Protein AF-A0A1W2BAU0-F1 (afdb_monomer_lite)

Sequence (208 aa):
MPTENRSNDADGWIACDDGLHLIQMDKNLSHYGWVFRKITGGLPYSVREATSHEMAHAQARQHLRIGVAQIAGQAQAPQPHPEPLAWMVGTAIWWTKEEAERDAAETGLPIVPVGPLVSIPDGYCLMPKRLTAENGAKALLRGEFKLEVTQECPECRELDEPVEGCEICDGEGEYGQRHIIPWDKIKYIYSEAVRGLAIQPNTIQEPA

Structure (mmCIF, N/CA/C/O backbone):
data_AF-A0A1W2BAU0-F1
#
_entry.id   AF-A0A1W2BAU0-F1
#
loop_
_atom_site.group_PDB
_atom_site.id
_atom_site.type_symbol
_atom_site.label_atom_id
_atom_site.label_alt_id
_atom_site.label_comp_id
_atom_site.label_asym_id
_atom_site.label_entity_id
_atom_site.label_seq_id
_atom_site.pdbx_PDB_ins_code
_atom_site.Cartn_x
_atom_site.Cartn_y
_atom_site.Cartn_z
_atom_site.occupancy
_atom_site.B_iso_or_equiv
_atom_site.auth_seq_id
_atom_site.auth_comp_id
_atom_site.auth_asym_id
_atom_site.auth_atom_id
_atom_site.pdbx_PDB_model_num
ATOM 1 N N . MET A 1 1 ? 35.012 21.991 -16.922 1.00 25.28 1 MET A N 1
ATOM 2 C CA . MET A 1 1 ? 35.384 21.042 -15.852 1.00 25.28 1 MET A CA 1
ATOM 3 C C . MET A 1 1 ? 34.169 20.923 -14.947 1.00 25.28 1 MET A C 1
ATOM 5 O O . MET A 1 1 ? 33.824 21.941 -14.357 1.00 25.28 1 MET A O 1
ATOM 9 N N . PRO A 1 2 ? 33.435 19.799 -14.913 1.00 36.50 2 PRO A N 1
ATOM 10 C CA . PRO A 1 2 ? 32.294 19.672 -14.017 1.00 36.50 2 PRO A CA 1
ATOM 11 C C . PRO A 1 2 ? 32.832 19.513 -12.596 1.00 36.50 2 PRO A C 1
ATOM 13 O O . PRO A 1 2 ? 33.540 18.558 -12.295 1.00 36.50 2 PRO A O 1
ATOM 16 N N . THR A 1 3 ? 32.561 20.493 -11.746 1.00 39.38 3 THR A N 1
ATOM 17 C CA . THR A 1 3 ? 32.828 20.422 -10.311 1.00 39.38 3 THR A CA 1
ATOM 18 C C . THR A 1 3 ? 31.944 19.339 -9.702 1.00 39.38 3 THR A C 1
ATOM 20 O O . THR A 1 3 ? 30.720 19.476 -9.689 1.00 39.38 3 THR A O 1
ATOM 23 N N . GLU A 1 4 ? 32.562 18.262 -9.222 1.00 40.06 4 GLU A N 1
ATOM 24 C CA . GLU A 1 4 ? 31.909 17.194 -8.466 1.00 40.06 4 GLU A CA 1
ATOM 25 C C . GLU A 1 4 ? 31.346 17.762 -7.156 1.00 40.06 4 GLU A C 1
ATOM 27 O O . GLU A 1 4 ? 32.038 17.864 -6.142 1.00 40.06 4 GLU A O 1
ATOM 32 N N . ASN A 1 5 ? 30.075 18.166 -7.170 1.00 44.62 5 ASN A N 1
ATOM 33 C CA . ASN A 1 5 ? 29.363 18.548 -5.958 1.00 44.62 5 ASN A CA 1
ATOM 34 C C . ASN A 1 5 ? 28.995 17.268 -5.196 1.00 44.62 5 ASN A C 1
ATOM 36 O O . ASN A 1 5 ? 27.996 16.605 -5.471 1.00 44.62 5 ASN A O 1
ATOM 40 N N . ARG A 1 6 ? 29.876 16.883 -4.274 1.00 46.16 6 ARG A N 1
ATOM 41 C CA . ARG A 1 6 ? 29.816 15.635 -3.513 1.00 46.16 6 ARG A CA 1
ATOM 42 C C . ARG A 1 6 ? 29.022 15.856 -2.221 1.00 46.16 6 ARG A C 1
ATOM 44 O O . ARG A 1 6 ? 29.595 16.178 -1.185 1.00 46.16 6 ARG A O 1
ATOM 51 N N . SER A 1 7 ? 27.699 15.712 -2.284 1.00 47.66 7 SER A N 1
ATOM 52 C CA . SER A 1 7 ? 26.829 15.752 -1.100 1.00 47.66 7 SER A CA 1
ATOM 53 C C . SER A 1 7 ? 26.415 14.335 -0.696 1.00 47.66 7 SER A C 1
ATOM 55 O O . SER A 1 7 ? 25.827 13.604 -1.489 1.00 47.66 7 SER A O 1
ATOM 57 N N . ASN A 1 8 ? 26.747 13.945 0.536 1.00 46.22 8 ASN A N 1
ATOM 58 C CA . ASN A 1 8 ? 26.592 12.587 1.076 1.00 46.22 8 ASN A CA 1
ATOM 59 C C . ASN A 1 8 ? 25.257 12.376 1.827 1.00 46.22 8 ASN A C 1
ATOM 61 O O . ASN A 1 8 ? 25.095 11.382 2.530 1.00 46.22 8 ASN A O 1
ATOM 65 N N . ASP A 1 9 ? 24.326 13.332 1.740 1.00 50.84 9 ASP A N 1
ATOM 66 C CA . ASP A 1 9 ? 23.108 13.366 2.560 1.00 50.84 9 ASP A CA 1
ATOM 67 C C . ASP A 1 9 ? 21.948 12.688 1.805 1.00 50.84 9 ASP A C 1
ATOM 69 O O . ASP A 1 9 ? 21.373 13.276 0.889 1.00 50.84 9 ASP A O 1
ATOM 73 N N . ALA A 1 10 ? 21.647 11.423 2.128 1.00 50.94 10 ALA A N 1
ATOM 74 C CA . ALA A 1 10 ? 20.663 10.579 1.429 1.00 50.94 10 ALA A CA 1
ATOM 75 C C . ALA A 1 10 ? 19.192 11.026 1.616 1.00 50.94 10 ALA A C 1
ATOM 77 O O . ALA A 1 10 ? 18.321 10.635 0.837 1.00 50.94 10 ALA A O 1
ATOM 78 N N . ASP A 1 11 ? 18.919 11.893 2.592 1.00 54.53 11 ASP A N 1
ATOM 79 C CA . ASP A 1 11 ? 17.563 12.358 2.918 1.00 54.53 11 ASP A CA 1
ATOM 80 C C . ASP A 1 11 ? 17.032 13.457 1.977 1.00 54.53 11 ASP A C 1
ATOM 82 O O . ASP A 1 11 ? 15.829 13.720 1.950 1.00 54.53 11 ASP A O 1
ATOM 86 N N . GLY A 1 12 ? 17.903 14.078 1.172 1.00 61.12 12 GLY A N 1
ATOM 87 C CA . GLY A 1 12 ? 17.546 15.167 0.250 1.00 61.12 12 GLY A CA 1
ATOM 88 C C . GLY A 1 12 ? 17.234 14.740 -1.188 1.00 61.12 12 GLY A C 1
ATOM 89 O O . GLY A 1 12 ? 17.034 15.605 -2.037 1.00 61.12 12 GLY A O 1
ATOM 90 N N . TRP A 1 13 ? 17.231 13.439 -1.498 1.00 71.88 13 TRP A N 1
ATOM 91 C CA . TRP A 1 13 ? 17.095 12.944 -2.874 1.00 71.88 13 TRP A CA 1
ATOM 92 C C . TRP A 1 13 ? 15.660 12.534 -3.194 1.00 71.88 13 TRP A C 1
ATOM 94 O O . TRP A 1 13 ? 15.075 11.679 -2.528 1.00 71.88 13 TRP A O 1
ATOM 104 N N . ILE A 1 14 ? 15.107 13.108 -4.259 1.00 72.00 14 ILE A N 1
ATOM 105 C CA . ILE A 1 14 ? 13.745 12.840 -4.723 1.00 72.00 14 ILE A CA 1
ATOM 106 C C . ILE A 1 14 ? 13.812 12.218 -6.111 1.00 72.00 14 ILE A C 1
ATOM 108 O O . ILE A 1 14 ? 14.436 12.764 -7.017 1.00 72.00 14 ILE A O 1
ATOM 112 N N . ALA A 1 15 ? 13.162 11.070 -6.289 1.00 72.62 15 ALA A N 1
ATOM 113 C CA . ALA A 1 15 ? 13.128 10.394 -7.578 1.00 72.62 15 ALA A CA 1
ATOM 114 C C . ALA A 1 15 ? 12.266 11.154 -8.600 1.00 72.62 15 ALA A C 1
ATOM 116 O O . ALA A 1 15 ? 11.121 11.532 -8.320 1.00 72.62 15 ALA A O 1
ATOM 117 N N . CYS A 1 16 ? 12.807 11.321 -9.805 1.00 68.81 16 CYS A N 1
ATOM 118 C CA . CYS A 1 16 ? 12.064 11.791 -10.966 1.00 68.81 16 CYS A CA 1
ATOM 119 C C . CYS A 1 16 ? 11.073 10.728 -11.460 1.00 68.81 16 CYS A C 1
ATOM 121 O O . CYS A 1 16 ? 11.193 9.530 -11.184 1.00 68.81 16 CYS A O 1
ATOM 123 N N . ASP A 1 17 ? 10.096 11.166 -12.257 1.00 65.88 17 ASP A N 1
ATOM 124 C CA . ASP A 1 17 ? 9.088 10.282 -12.854 1.00 65.88 17 ASP A CA 1
ATOM 125 C C . ASP A 1 17 ? 9.675 9.268 -13.843 1.00 65.88 17 ASP A C 1
ATOM 127 O O . ASP A 1 17 ? 9.053 8.237 -14.093 1.00 65.88 17 ASP A O 1
ATOM 131 N N . ASP A 1 18 ? 10.899 9.477 -14.323 1.00 63.62 18 ASP A N 1
ATOM 132 C CA . ASP A 1 18 ? 11.625 8.514 -15.152 1.00 63.62 18 ASP A CA 1
ATOM 133 C C . ASP A 1 18 ? 12.232 7.344 -14.350 1.00 63.62 18 ASP A C 1
ATOM 135 O O . ASP A 1 18 ? 12.479 6.281 -14.913 1.00 63.62 18 ASP A O 1
ATOM 139 N N . GLY A 1 19 ? 12.416 7.480 -13.030 1.00 65.25 19 GLY A N 1
ATOM 140 C CA . GLY A 1 19 ? 13.072 6.486 -12.168 1.00 65.25 19 GLY A CA 1
ATOM 141 C C . GLY A 1 19 ? 14.568 6.268 -12.439 1.00 65.25 19 GLY A C 1
ATOM 142 O O . GLY A 1 19 ? 15.169 5.389 -11.825 1.00 65.25 19 GLY A O 1
ATOM 143 N N . LEU A 1 20 ? 15.165 7.024 -13.361 1.00 64.62 20 LEU A N 1
ATOM 144 C CA . LEU A 1 20 ? 16.607 7.029 -13.633 1.00 64.62 20 LEU A CA 1
ATOM 145 C C . LEU A 1 20 ? 17.289 8.196 -12.942 1.00 64.62 20 LEU A C 1
ATOM 147 O O . LEU A 1 20 ? 18.467 8.095 -12.604 1.00 64.62 20 LEU A O 1
ATOM 151 N N . HIS A 1 21 ? 16.552 9.281 -12.736 1.00 69.31 21 HIS A N 1
ATOM 152 C CA . HIS A 1 21 ? 17.108 10.500 -12.212 1.00 69.31 21 HIS A CA 1
ATOM 153 C C . HIS A 1 21 ? 16.629 10.810 -10.798 1.00 69.31 21 HIS A C 1
ATOM 155 O O . HIS A 1 21 ? 15.516 10.472 -10.386 1.00 69.31 21 HIS A O 1
ATOM 161 N N . LEU A 1 22 ? 17.512 11.460 -10.052 1.00 73.69 22 LEU A N 1
ATOM 162 C CA . LEU A 1 22 ? 17.279 11.964 -8.713 1.00 73.69 22 LEU A CA 1
ATOM 163 C C . LEU A 1 22 ? 17.488 13.473 -8.728 1.00 73.69 22 LEU A C 1
ATOM 165 O O . LEU A 1 22 ? 18.442 13.957 -9.332 1.00 73.69 22 LEU A O 1
ATOM 169 N N . ILE A 1 23 ? 16.624 14.205 -8.041 1.00 74.69 23 ILE A N 1
ATOM 170 C CA . ILE A 1 23 ? 16.817 15.624 -7.771 1.00 74.69 23 ILE A CA 1
ATOM 171 C C . ILE A 1 23 ? 17.219 15.752 -6.317 1.00 74.69 23 ILE A C 1
ATOM 173 O O . ILE A 1 23 ? 16.481 15.331 -5.425 1.00 74.69 23 ILE A O 1
ATOM 177 N N . GLN A 1 24 ? 18.397 16.321 -6.087 1.00 72.81 24 GLN A N 1
ATOM 178 C CA . GLN A 1 24 ? 18.787 16.725 -4.748 1.00 72.81 24 GLN A CA 1
ATOM 179 C C . GLN A 1 24 ? 18.145 18.073 -4.438 1.00 72.81 24 GLN A C 1
ATOM 181 O O . GLN A 1 24 ? 18.355 19.034 -5.173 1.00 72.81 24 GLN A O 1
ATOM 186 N N . MET A 1 25 ? 17.368 18.129 -3.362 1.00 65.19 25 MET A N 1
ATOM 187 C CA . MET A 1 25 ? 16.867 19.368 -2.780 1.00 65.19 25 MET A CA 1
ATOM 188 C C . MET A 1 25 ? 17.652 19.687 -1.507 1.00 65.19 25 MET A C 1
ATOM 190 O O . MET A 1 25 ? 18.092 18.784 -0.791 1.00 65.19 25 MET A O 1
ATOM 194 N N . ASP A 1 26 ? 17.836 20.973 -1.213 1.00 63.28 26 ASP A N 1
ATOM 195 C CA . ASP A 1 26 ? 18.382 21.388 0.076 1.00 63.28 26 ASP A CA 1
ATOM 196 C C . ASP A 1 26 ? 17.345 21.194 1.205 1.00 63.28 26 ASP A C 1
ATOM 198 O O . ASP A 1 26 ? 16.157 20.942 0.976 1.00 63.28 26 ASP A O 1
ATOM 202 N N . LYS A 1 27 ? 17.792 21.338 2.457 1.00 56.09 27 LYS A N 1
ATOM 203 C CA . LYS A 1 27 ? 16.928 21.198 3.645 1.00 56.09 27 LYS A CA 1
ATOM 204 C C . LYS A 1 27 ? 15.848 22.286 3.742 1.00 56.09 27 LYS A C 1
ATOM 206 O O . LYS A 1 27 ? 14.896 22.119 4.496 1.00 56.09 27 LYS A O 1
ATOM 211 N N . ASN A 1 28 ? 15.980 23.368 2.976 1.00 60.16 28 ASN A N 1
ATOM 212 C CA . ASN A 1 28 ? 15.090 24.526 3.000 1.00 60.16 28 ASN A CA 1
ATOM 213 C C . ASN A 1 28 ? 14.119 24.556 1.807 1.00 60.16 28 ASN A C 1
ATOM 215 O O . ASN A 1 28 ? 13.373 25.523 1.659 1.00 60.16 28 ASN A O 1
ATOM 219 N N . LEU A 1 29 ? 14.122 23.519 0.957 1.00 57.31 29 LEU A N 1
ATOM 220 C CA . LEU A 1 29 ? 13.386 23.456 -0.312 1.00 57.31 29 LEU A CA 1
ATOM 221 C C . LEU A 1 29 ? 13.728 24.609 -1.280 1.00 57.31 29 LEU A C 1
ATOM 223 O O . LEU A 1 29 ? 12.975 24.884 -2.219 1.00 57.31 29 LEU A O 1
ATOM 227 N N . SER A 1 30 ? 14.865 25.275 -1.067 1.00 51.72 30 SER A N 1
ATOM 228 C CA . SER A 1 30 ? 15.283 26.480 -1.759 1.00 51.72 30 SER A CA 1
ATOM 229 C C . SER A 1 30 ? 16.385 26.206 -2.788 1.00 51.72 30 SER A C 1
ATOM 231 O O . SER A 1 30 ? 17.557 26.016 -2.495 1.00 51.72 30 SER A O 1
ATOM 233 N N . HIS A 1 31 ? 15.989 26.321 -4.052 1.00 44.16 31 HIS A N 1
ATOM 234 C CA . HIS A 1 31 ? 16.790 26.960 -5.100 1.00 44.16 31 HIS A CA 1
ATOM 235 C C . HIS A 1 31 ? 17.928 26.214 -5.820 1.00 44.16 31 HIS A C 1
ATOM 237 O O . HIS A 1 31 ? 18.433 26.778 -6.784 1.00 44.16 31 HIS A O 1
ATOM 243 N N . TYR A 1 32 ? 18.290 24.970 -5.491 1.00 54.75 32 TYR A N 1
ATOM 244 C CA . TYR A 1 32 ? 19.262 24.223 -6.313 1.00 54.75 32 TYR A CA 1
ATOM 245 C C . TYR A 1 32 ? 18.797 22.790 -6.561 1.00 54.75 32 TYR A C 1
ATOM 247 O O . TYR A 1 32 ? 18.903 21.945 -5.681 1.00 54.75 32 TYR A O 1
ATOM 255 N N . GLY A 1 33 ? 18.262 22.527 -7.757 1.00 61.06 33 GLY A N 1
ATOM 256 C CA . GLY A 1 33 ? 17.898 21.187 -8.209 1.00 61.06 33 GLY A CA 1
ATOM 257 C C . GLY A 1 33 ? 18.843 20.743 -9.315 1.00 61.06 33 GLY A C 1
ATOM 258 O O . GLY A 1 33 ? 18.709 21.181 -10.452 1.00 61.06 33 GLY A O 1
ATOM 259 N N . TRP A 1 34 ? 19.803 19.881 -9.002 1.00 67.12 34 TRP A N 1
ATOM 260 C CA . TRP A 1 34 ? 20.555 19.165 -10.033 1.00 67.12 34 TRP A CA 1
ATOM 261 C C . TRP A 1 34 ? 19.879 17.826 -10.286 1.00 67.12 34 TRP A C 1
ATOM 263 O O . TRP A 1 34 ? 19.452 17.158 -9.347 1.00 67.12 34 TRP A O 1
ATOM 273 N N . VAL A 1 35 ? 19.778 17.451 -11.557 1.00 68.81 35 VAL A N 1
ATOM 274 C CA . VAL A 1 35 ? 19.330 16.129 -11.985 1.00 68.81 35 VAL A CA 1
ATOM 275 C C . VAL A 1 35 ? 20.548 15.222 -11.990 1.00 68.81 35 VAL A C 1
ATOM 277 O O . VAL A 1 35 ? 21.518 15.479 -12.705 1.00 68.81 35 VAL A O 1
ATOM 280 N N . PHE A 1 36 ? 20.501 14.159 -11.202 1.00 74.50 36 PHE A N 1
ATOM 281 C CA . PHE A 1 36 ? 21.567 13.175 -11.100 1.00 74.50 36 PHE A CA 1
ATOM 282 C C . PHE A 1 36 ? 21.112 11.842 -11.662 1.00 74.50 36 PHE A C 1
ATOM 284 O O . PHE A 1 36 ? 19.989 11.427 -11.397 1.00 74.50 36 PHE A O 1
ATOM 291 N N . ARG A 1 37 ? 21.973 11.140 -12.400 1.00 71.62 37 ARG A N 1
ATOM 292 C CA . ARG A 1 37 ? 21.663 9.799 -12.911 1.00 71.62 37 ARG A CA 1
ATOM 293 C C . ARG A 1 37 ? 22.008 8.749 -11.860 1.00 71.62 37 ARG A C 1
ATOM 295 O O . ARG A 1 37 ? 23.126 8.720 -11.350 1.00 71.62 37 ARG A O 1
ATOM 302 N N . LYS A 1 38 ? 21.052 7.877 -11.550 1.00 70.94 38 LYS A N 1
ATOM 303 C CA . LYS A 1 38 ? 21.217 6.745 -10.636 1.00 70.94 38 LYS A CA 1
ATOM 304 C C . LYS A 1 38 ? 22.097 5.673 -11.286 1.00 70.94 38 LYS A C 1
ATOM 306 O O . LYS A 1 38 ? 21.824 5.259 -12.410 1.00 70.94 38 LYS A O 1
ATOM 311 N N . ILE A 1 39 ? 23.116 5.206 -10.564 1.00 70.44 39 ILE A N 1
ATOM 312 C CA . ILE A 1 39 ? 23.953 4.062 -10.948 1.00 70.44 39 ILE A CA 1
ATOM 313 C C . ILE A 1 39 ? 23.703 2.930 -9.949 1.00 70.44 39 ILE A C 1
ATOM 315 O O . ILE A 1 39 ? 23.705 3.149 -8.736 1.00 70.44 39 ILE A O 1
ATOM 319 N N . THR A 1 40 ? 23.485 1.712 -10.440 1.00 61.53 40 THR A N 1
ATOM 320 C CA . THR A 1 40 ? 23.343 0.520 -9.593 1.00 61.53 40 THR A CA 1
ATOM 321 C C . THR A 1 40 ? 24.679 0.213 -8.909 1.00 61.53 40 THR A C 1
ATOM 323 O O . THR A 1 40 ? 25.668 -0.056 -9.579 1.00 61.53 40 THR A O 1
ATOM 326 N N . GLY A 1 41 ? 24.722 0.283 -7.574 1.00 62.50 41 GLY A N 1
ATOM 327 C CA . GLY A 1 41 ? 25.934 0.009 -6.787 1.00 62.50 41 GLY A CA 1
ATOM 328 C C . GLY A 1 41 ? 26.959 1.152 -6.722 1.00 62.50 41 GLY A C 1
ATOM 329 O O . GLY A 1 41 ? 28.034 0.955 -6.162 1.00 62.50 41 GLY A O 1
ATOM 330 N N . GLY A 1 42 ? 26.638 2.339 -7.253 1.00 68.81 42 GLY A N 1
ATOM 331 C CA . GLY A 1 42 ? 27.522 3.512 -7.263 1.00 68.81 42 GLY A CA 1
ATOM 332 C C . GLY A 1 42 ? 26.837 4.799 -6.794 1.00 68.81 42 GLY A C 1
ATOM 333 O O . GLY A 1 42 ? 25.617 4.852 -6.628 1.00 68.81 42 GLY A O 1
ATOM 334 N N . LEU A 1 43 ? 27.630 5.855 -6.582 1.00 57.91 43 LEU A N 1
ATOM 335 C CA . LEU A 1 43 ? 27.104 7.189 -6.285 1.00 57.91 43 LEU A CA 1
ATOM 336 C C . LEU A 1 43 ? 26.590 7.855 -7.574 1.00 57.91 43 LEU A C 1
ATOM 338 O O . LEU A 1 43 ? 27.253 7.765 -8.609 1.00 57.91 43 LEU A O 1
ATOM 342 N N . PRO A 1 44 ? 25.425 8.520 -7.532 1.00 66.19 44 PRO A N 1
ATOM 343 C CA . PRO A 1 44 ? 24.861 9.179 -8.701 1.00 66.19 44 PRO A CA 1
ATOM 344 C C . PRO A 1 44 ? 25.693 10.415 -9.095 1.00 66.19 44 PRO A C 1
ATOM 346 O O . PRO A 1 44 ? 26.230 11.107 -8.231 1.00 66.19 44 PRO A O 1
ATOM 349 N N . TYR A 1 45 ? 25.792 10.710 -10.396 1.00 65.94 45 TYR A N 1
ATOM 350 C CA . TYR A 1 45 ? 26.540 11.865 -10.924 1.00 65.94 45 TYR A CA 1
ATOM 351 C C . TYR A 1 45 ? 25.601 12.915 -11.525 1.00 65.94 45 TYR A C 1
ATOM 353 O O . TYR A 1 45 ? 24.535 12.571 -12.043 1.00 65.94 45 TYR A O 1
ATOM 361 N N . SER A 1 46 ? 25.977 14.196 -11.439 1.00 66.62 46 SER A N 1
ATOM 362 C CA . SER A 1 46 ? 25.162 15.301 -11.951 1.00 66.62 46 SER A CA 1
ATOM 363 C C . SER A 1 46 ? 25.165 15.314 -13.480 1.00 66.62 46 SER A C 1
ATOM 365 O O . SER A 1 46 ? 26.208 15.219 -14.123 1.00 66.62 46 SER A O 1
ATOM 367 N N . VAL A 1 47 ? 23.976 15.421 -14.069 1.00 70.31 47 VAL A N 1
ATOM 368 C CA . VAL A 1 47 ? 23.777 15.425 -15.524 1.00 70.31 47 VAL A CA 1
ATOM 369 C C . VAL A 1 47 ? 23.515 16.842 -16.015 1.00 70.31 47 VAL A C 1
ATOM 371 O O . VAL A 1 47 ? 24.171 17.315 -16.939 1.00 70.31 47 VAL A O 1
ATOM 374 N N . ARG A 1 48 ? 22.543 17.522 -15.397 1.00 75.25 48 ARG A N 1
ATOM 375 C CA . ARG A 1 48 ? 22.099 18.865 -15.784 1.00 75.25 48 ARG A CA 1
ATOM 376 C C . ARG A 1 48 ? 21.341 19.551 -14.657 1.00 75.25 48 ARG A C 1
ATOM 378 O O . ARG A 1 48 ? 20.932 18.909 -13.690 1.00 75.25 48 ARG A O 1
ATOM 385 N N . GLU A 1 49 ? 21.107 20.841 -14.824 1.00 74.00 49 GLU A N 1
ATOM 386 C CA . GLU A 1 49 ? 20.167 21.585 -13.995 1.00 74.00 49 GLU A CA 1
ATOM 387 C C . GLU A 1 49 ? 18.728 21.080 -14.231 1.00 74.00 49 GLU A C 1
ATOM 389 O O . GLU A 1 49 ? 18.348 20.701 -15.350 1.00 74.00 49 GLU A O 1
ATOM 394 N N . ALA A 1 50 ? 17.944 21.002 -13.156 1.00 73.25 50 ALA A N 1
ATOM 395 C CA . ALA A 1 50 ? 16.545 20.608 -13.215 1.00 73.25 50 ALA A CA 1
ATOM 396 C C . ALA A 1 50 ? 15.714 21.724 -13.843 1.00 73.25 50 ALA A C 1
ATOM 398 O O . ALA A 1 50 ? 15.872 22.904 -13.538 1.00 73.25 50 ALA A O 1
ATOM 399 N N . THR A 1 51 ? 14.788 21.342 -14.715 1.00 76.56 51 THR A N 1
ATOM 400 C CA . THR A 1 51 ? 13.819 22.288 -15.263 1.00 76.56 51 THR A CA 1
ATOM 401 C C . THR A 1 51 ? 12.832 22.720 -14.179 1.00 76.56 51 THR A C 1
ATOM 403 O O . THR A 1 51 ? 12.568 21.988 -13.222 1.00 76.56 51 THR A O 1
ATOM 406 N N . SER A 1 52 ? 12.205 23.885 -14.353 1.00 73.88 52 SER A N 1
ATOM 407 C CA . SER A 1 52 ? 11.187 24.380 -13.416 1.00 73.88 52 SER A CA 1
ATOM 408 C C . SER A 1 52 ? 10.024 23.396 -13.227 1.00 73.88 52 SER A C 1
ATOM 410 O O . SER A 1 52 ? 9.480 23.290 -12.131 1.00 73.88 52 SER A O 1
ATOM 412 N N . HIS A 1 53 ? 9.668 22.639 -14.272 1.00 74.19 53 HIS A N 1
ATOM 413 C CA . HIS A 1 53 ? 8.639 21.599 -14.206 1.00 74.19 53 HIS A CA 1
ATOM 414 C C . HIS A 1 53 ? 9.058 20.426 -13.305 1.00 74.19 53 HIS A C 1
ATOM 416 O O . HIS A 1 53 ? 8.294 19.989 -12.445 1.00 74.19 53 HIS A O 1
ATOM 422 N N . GLU A 1 54 ? 10.290 19.943 -13.461 1.00 72.25 54 GLU A N 1
ATOM 423 C CA . GLU A 1 54 ? 10.844 18.863 -12.639 1.00 72.25 54 GLU A CA 1
ATOM 424 C C . GLU A 1 54 ? 10.984 19.277 -11.170 1.00 72.25 54 GLU A C 1
ATOM 426 O O . GLU A 1 54 ? 10.657 18.497 -10.275 1.00 72.25 54 GLU A O 1
ATOM 431 N N . MET A 1 55 ? 11.392 20.525 -10.915 1.00 72.56 55 MET A N 1
ATOM 432 C CA . MET A 1 55 ? 11.444 21.087 -9.564 1.00 72.56 55 MET A CA 1
ATOM 433 C C . MET A 1 55 ? 10.058 21.175 -8.916 1.00 72.56 55 MET A C 1
ATOM 435 O O . MET A 1 55 ? 9.910 20.797 -7.754 1.00 72.56 55 MET A O 1
ATOM 439 N N . ALA A 1 56 ? 9.040 21.625 -9.656 1.00 73.12 56 ALA A N 1
ATOM 440 C CA . ALA A 1 56 ? 7.668 21.701 -9.153 1.00 73.12 56 ALA A CA 1
ATOM 441 C C . ALA A 1 56 ? 7.114 20.309 -8.797 1.00 73.12 56 ALA A C 1
ATOM 443 O O . ALA A 1 56 ? 6.504 20.130 -7.740 1.00 73.12 56 ALA A O 1
ATOM 444 N N . HIS A 1 57 ? 7.382 19.301 -9.635 1.00 72.81 57 HIS A N 1
ATOM 445 C CA . HIS A 1 57 ? 7.030 17.907 -9.349 1.00 72.81 57 HIS A CA 1
ATOM 446 C C . HIS A 1 57 ? 7.757 17.371 -8.106 1.00 72.81 57 HIS A C 1
ATOM 448 O O . HIS A 1 57 ? 7.128 16.753 -7.243 1.00 72.81 57 HIS A O 1
ATOM 454 N N . ALA A 1 58 ? 9.062 17.627 -7.974 1.00 72.94 58 ALA A N 1
ATOM 455 C CA . ALA A 1 58 ? 9.843 17.195 -6.816 1.00 72.94 58 ALA A CA 1
ATOM 456 C C . ALA A 1 58 ? 9.342 17.838 -5.508 1.00 72.94 58 ALA A C 1
ATOM 458 O O . ALA A 1 58 ? 9.117 17.131 -4.524 1.00 72.94 58 ALA A O 1
ATOM 459 N N . GLN A 1 59 ? 9.070 19.148 -5.518 1.00 74.00 59 GLN A N 1
ATOM 460 C CA . GLN A 1 59 ? 8.487 19.865 -4.380 1.00 74.00 59 GLN A CA 1
ATOM 461 C C . GLN A 1 59 ? 7.146 19.261 -3.959 1.00 74.00 59 GLN A C 1
ATOM 463 O O . GLN A 1 59 ? 6.954 18.950 -2.783 1.00 74.00 59 GLN A O 1
ATOM 468 N N . ALA A 1 60 ? 6.235 19.024 -4.908 1.00 72.81 60 ALA A N 1
ATOM 469 C CA . ALA A 1 60 ? 4.928 18.437 -4.616 1.00 72.81 60 ALA A CA 1
ATOM 470 C C . ALA A 1 60 ? 5.045 17.058 -3.936 1.00 72.81 60 ALA A C 1
ATOM 472 O O . ALA A 1 60 ? 4.335 16.779 -2.968 1.00 72.81 60 ALA A O 1
ATOM 473 N N . ARG A 1 61 ? 5.984 16.214 -4.385 1.00 71.12 61 ARG A N 1
ATOM 474 C CA . ARG A 1 61 ? 6.251 14.902 -3.768 1.00 71.12 61 ARG A CA 1
ATOM 475 C C . ARG A 1 61 ? 6.789 15.024 -2.348 1.00 71.12 61 ARG A C 1
ATOM 477 O O . ARG A 1 61 ? 6.347 14.288 -1.469 1.00 71.12 61 ARG A O 1
ATOM 484 N N . GLN A 1 62 ? 7.707 15.957 -2.109 1.00 70.12 62 GLN A N 1
ATOM 485 C CA . GLN A 1 62 ? 8.267 16.165 -0.776 1.00 70.12 62 GLN A CA 1
ATOM 486 C C . GLN A 1 62 ? 7.216 16.695 0.203 1.00 70.12 62 GLN A C 1
ATOM 488 O O . GLN A 1 62 ? 7.140 16.216 1.333 1.00 70.12 62 GLN A O 1
ATOM 493 N N . HIS A 1 63 ? 6.350 17.613 -0.235 1.00 68.81 63 HIS A N 1
ATOM 494 C CA . HIS A 1 63 ? 5.225 18.085 0.574 1.00 68.81 63 HIS A CA 1
ATOM 495 C C . HIS A 1 63 ? 4.259 16.952 0.942 1.00 68.81 63 HIS A C 1
ATOM 497 O O . HIS A 1 63 ? 3.837 16.867 2.094 1.00 68.81 63 HIS A O 1
ATOM 503 N N . LEU A 1 64 ? 3.958 16.044 0.007 1.00 67.62 64 LEU A N 1
ATOM 504 C CA . LEU A 1 64 ? 3.155 14.851 0.296 1.00 67.62 64 LEU A CA 1
ATOM 505 C C . LEU A 1 64 ? 3.856 13.921 1.295 1.00 67.62 64 LEU A C 1
ATOM 507 O O . LEU A 1 64 ? 3.232 13.489 2.261 1.00 67.62 64 LEU A O 1
ATOM 511 N N . ARG A 1 65 ? 5.156 13.654 1.115 1.00 67.38 65 ARG A N 1
ATOM 512 C CA . ARG A 1 65 ? 5.950 12.804 2.019 1.00 67.38 65 ARG A CA 1
ATOM 513 C C . ARG A 1 65 ? 5.989 13.359 3.445 1.00 67.38 65 ARG A C 1
ATOM 515 O O . ARG A 1 65 ? 5.772 12.610 4.395 1.00 67.38 65 ARG A O 1
ATOM 522 N N . ILE A 1 66 ? 6.228 14.663 3.595 1.00 65.38 66 ILE A N 1
ATOM 523 C CA . ILE A 1 66 ? 6.245 15.345 4.897 1.00 65.38 66 ILE A CA 1
ATOM 524 C C . ILE A 1 66 ? 4.844 15.346 5.522 1.00 65.38 66 ILE A C 1
ATOM 526 O O . ILE A 1 66 ? 4.705 15.010 6.697 1.00 65.38 66 ILE A O 1
ATOM 530 N N . GLY A 1 67 ? 3.803 15.652 4.741 1.00 59.34 67 GLY A N 1
ATOM 531 C CA . GLY A 1 67 ? 2.419 15.638 5.219 1.00 59.34 67 GLY A CA 1
ATOM 532 C C . GLY A 1 67 ? 1.984 14.261 5.731 1.00 59.34 67 GLY A C 1
ATOM 533 O O . GLY A 1 67 ? 1.401 14.161 6.809 1.00 59.34 67 GLY A O 1
ATOM 534 N N . VAL A 1 68 ? 2.334 13.186 5.018 1.00 58.25 68 VAL A N 1
ATOM 535 C CA . VAL A 1 68 ? 2.075 11.803 5.454 1.00 58.25 68 VAL A CA 1
ATOM 536 C C . VAL A 1 68 ? 2.859 11.462 6.727 1.00 58.25 68 VAL A C 1
ATOM 538 O O . VAL A 1 68 ? 2.290 10.878 7.648 1.00 58.25 68 VAL A O 1
ATOM 541 N N . ALA A 1 69 ? 4.131 11.862 6.823 1.00 55.72 69 ALA A N 1
ATOM 542 C CA . ALA A 1 69 ? 4.947 11.625 8.014 1.00 55.72 69 ALA A CA 1
ATOM 543 C C . ALA A 1 69 ? 4.410 12.359 9.260 1.00 55.72 69 ALA A C 1
ATOM 545 O O . ALA A 1 69 ? 4.406 11.787 10.348 1.00 55.72 69 ALA A O 1
ATOM 546 N N . GLN A 1 70 ? 3.906 13.590 9.116 1.00 52.81 70 GLN A N 1
ATOM 547 C CA . GLN A 1 70 ? 3.286 14.331 10.224 1.00 52.81 70 GLN A CA 1
ATOM 548 C C . GLN A 1 70 ? 1.970 13.702 10.690 1.00 52.81 70 GLN A C 1
ATOM 550 O O . GLN A 1 70 ? 1.749 13.603 11.895 1.00 52.81 70 GLN A O 1
ATOM 555 N N . ILE A 1 71 ? 1.126 13.229 9.766 1.00 52.41 71 ILE A N 1
ATOM 556 C CA . ILE A 1 71 ? -0.117 12.525 10.118 1.00 52.41 71 ILE A CA 1
ATOM 557 C C . ILE A 1 71 ? 0.202 11.203 10.835 1.00 52.41 71 ILE A C 1
ATOM 559 O O . ILE A 1 71 ? -0.417 10.886 11.849 1.00 52.41 71 ILE A O 1
ATOM 563 N N . ALA A 1 72 ? 1.204 10.458 10.361 1.00 50.84 72 ALA A N 1
ATOM 564 C CA . ALA A 1 72 ? 1.639 9.213 10.993 1.00 50.84 72 ALA A CA 1
ATOM 565 C C . ALA A 1 72 ? 2.275 9.435 12.379 1.00 50.84 72 ALA A C 1
ATOM 567 O O . ALA A 1 72 ? 2.051 8.638 13.284 1.00 50.84 72 ALA A O 1
ATOM 568 N N . GLY A 1 73 ? 3.027 10.524 12.572 1.00 45.53 73 GLY A N 1
ATOM 569 C CA . GLY A 1 73 ? 3.660 10.854 13.854 1.00 45.53 73 GLY A CA 1
ATOM 570 C C . GLY A 1 73 ? 2.698 11.378 14.929 1.00 45.53 73 GLY A C 1
ATOM 571 O O . GLY A 1 73 ? 3.022 11.319 16.112 1.00 45.53 73 GLY A O 1
ATOM 572 N N . GLN A 1 74 ? 1.523 11.884 14.539 1.00 47.06 74 GLN A N 1
ATOM 573 C CA . GLN A 1 74 ? 0.485 12.364 15.465 1.00 47.06 74 GLN A CA 1
ATOM 574 C C . GLN A 1 74 ? -0.531 11.284 15.855 1.00 47.06 74 GLN A C 1
ATOM 576 O O . GLN A 1 74 ? -1.250 11.447 16.842 1.00 47.06 74 GLN A O 1
ATOM 581 N N . ALA A 1 75 ? -0.589 10.173 15.119 1.00 42.69 75 ALA A N 1
ATOM 582 C CA . ALA A 1 75 ? -1.381 9.019 15.506 1.00 42.69 75 ALA A CA 1
ATOM 583 C C . ALA A 1 75 ? -0.661 8.277 16.638 1.00 42.69 75 ALA A C 1
ATOM 585 O O . ALA A 1 75 ? 0.169 7.399 16.412 1.00 42.69 75 ALA A O 1
ATOM 586 N N . GLN A 1 76 ? -0.975 8.642 17.881 1.00 39.78 76 GLN A N 1
ATOM 587 C CA . GLN A 1 76 ? -0.619 7.828 19.036 1.00 39.78 76 GLN A CA 1
ATOM 588 C C . GLN A 1 76 ? -1.193 6.429 18.795 1.00 39.78 76 GLN A C 1
ATOM 590 O O . GLN A 1 76 ? -2.408 6.280 18.643 1.00 39.78 76 GLN A O 1
ATOM 595 N N . ALA A 1 77 ? -0.318 5.425 18.685 1.00 43.28 77 ALA A N 1
ATOM 596 C CA . ALA A 1 77 ? -0.747 4.045 18.528 1.00 43.28 77 ALA A CA 1
ATOM 597 C C . ALA A 1 77 ? -1.748 3.742 19.655 1.00 43.28 77 ALA A C 1
ATOM 599 O O . ALA A 1 77 ? -1.410 3.990 20.819 1.00 43.28 77 ALA A O 1
ATOM 600 N N . PRO A 1 78 ? -2.979 3.290 19.346 1.00 47.84 78 PRO A N 1
ATOM 601 C CA . PRO A 1 78 ? -3.905 2.877 20.385 1.00 47.84 78 PRO A CA 1
ATOM 602 C C . PRO A 1 78 ? -3.194 1.806 21.207 1.00 47.84 78 PRO A C 1
ATOM 604 O O . PRO A 1 78 ? -2.817 0.760 20.682 1.00 47.84 78 PRO A O 1
ATOM 607 N N . GLN A 1 79 ? -2.926 2.124 22.473 1.00 46.22 79 GLN A N 1
ATOM 608 C CA . GLN A 1 79 ? -2.280 1.191 23.382 1.00 46.22 79 GLN A CA 1
ATOM 609 C C . GLN A 1 79 ? -3.173 -0.052 23.459 1.00 46.22 79 GLN A C 1
ATOM 611 O O . GLN A 1 79 ? -4.383 0.103 23.665 1.00 46.22 79 GLN A O 1
ATOM 616 N N . PRO A 1 80 ? -2.629 -1.266 23.275 1.00 47.00 80 PRO A N 1
ATOM 617 C CA . PRO A 1 80 ? -3.391 -2.481 23.485 1.00 47.00 80 PRO A CA 1
ATOM 618 C C . PRO A 1 80 ? -3.726 -2.546 24.975 1.00 47.00 80 PRO A C 1
ATOM 620 O O . PRO A 1 80 ? -2.892 -2.927 25.789 1.00 47.00 80 PRO A O 1
ATOM 623 N N . HIS A 1 81 ? -4.926 -2.108 25.351 1.00 48.94 81 HIS A N 1
ATOM 624 C CA . HIS A 1 81 ? -5.465 -2.370 26.676 1.00 48.94 81 HIS A CA 1
ATOM 625 C C . HIS A 1 81 ? -6.211 -3.705 26.573 1.00 48.94 81 HIS A C 1
ATOM 627 O O . HIS A 1 81 ? -7.277 -3.744 25.957 1.00 48.94 81 HIS A O 1
ATOM 633 N N . PRO A 1 82 ? -5.644 -4.818 27.078 1.00 54.09 82 PRO A N 1
ATOM 634 C CA . PRO A 1 82 ? -6.270 -6.134 26.964 1.00 54.09 82 PRO A CA 1
ATOM 635 C C . PRO A 1 82 ? -7.550 -6.245 27.804 1.00 54.09 82 PRO A C 1
ATOM 637 O O . PRO A 1 82 ? -8.344 -7.157 27.590 1.00 54.09 82 PRO A O 1
ATOM 640 N N . GLU A 1 83 ? -7.763 -5.323 28.746 1.00 60.97 83 GLU A N 1
ATOM 641 C CA . GLU A 1 83 ? -8.933 -5.312 29.618 1.00 60.97 83 GLU A CA 1
ATOM 642 C C . GLU A 1 83 ? -9.993 -4.301 29.141 1.00 60.97 83 GLU A C 1
ATOM 644 O O . GLU A 1 83 ? -9.655 -3.275 28.538 1.00 60.97 83 GLU A O 1
ATOM 649 N N . PRO A 1 84 ? -11.285 -4.551 29.407 1.00 68.25 84 PRO A N 1
ATOM 650 C CA . PRO A 1 84 ? -12.330 -3.549 29.220 1.00 68.25 84 PRO A CA 1
ATOM 651 C C . PRO A 1 84 ? -11.969 -2.253 29.960 1.00 68.25 84 PRO A C 1
ATOM 653 O O . PRO A 1 84 ? -11.487 -2.303 31.087 1.00 68.25 84 PRO A O 1
ATOM 656 N N . LEU A 1 85 ? -12.213 -1.092 29.344 1.00 74.62 85 LEU A N 1
ATOM 657 C CA . LEU A 1 85 ? -12.022 0.204 30.014 1.00 74.62 85 LEU A CA 1
ATOM 658 C C . LEU A 1 85 ? -13.105 0.457 31.074 1.00 74.62 85 LEU A C 1
ATOM 660 O O . LEU A 1 85 ? -12.893 1.244 31.992 1.00 74.62 85 LEU A O 1
ATOM 664 N N . ALA A 1 86 ? -14.271 -0.170 30.913 1.00 85.56 86 ALA A N 1
ATOM 665 C CA . ALA A 1 86 ? -15.402 -0.116 31.824 1.00 85.56 86 ALA A CA 1
ATOM 666 C C . ALA A 1 86 ? -16.327 -1.333 31.630 1.00 85.56 86 ALA A C 1
ATOM 668 O O . ALA A 1 86 ? -16.210 -2.090 30.663 1.00 85.56 86 ALA A O 1
ATOM 669 N N . TRP A 1 87 ? -17.297 -1.486 32.526 1.00 89.38 87 TRP A N 1
ATOM 670 C CA . TRP A 1 87 ? -18.371 -2.474 32.466 1.00 89.38 87 TRP A CA 1
ATOM 671 C C . TRP A 1 87 ? -19.717 -1.776 32.632 1.00 89.38 87 TRP A C 1
ATOM 673 O O . TRP A 1 87 ? -19.869 -0.899 33.477 1.00 89.38 87 TRP A O 1
ATOM 683 N N . MET A 1 88 ? -20.701 -2.155 31.824 1.00 92.19 88 MET A N 1
ATOM 684 C CA . MET A 1 88 ? -22.051 -1.604 31.867 1.00 92.19 88 MET A CA 1
ATOM 685 C C . MET A 1 88 ? -23.026 -2.647 32.410 1.00 92.19 88 MET A C 1
ATOM 687 O O . MET A 1 88 ? -23.020 -3.787 31.952 1.00 92.19 88 MET A O 1
ATOM 691 N N . VAL A 1 89 ? -23.867 -2.251 33.363 1.00 92.56 89 VAL A N 1
ATOM 692 C CA . VAL A 1 89 ? -24.942 -3.078 33.929 1.00 92.56 89 VAL A CA 1
ATOM 693 C C . VAL A 1 89 ? -26.233 -2.274 33.822 1.00 92.56 89 VAL A C 1
ATOM 695 O O . VAL A 1 89 ? -26.395 -1.231 34.454 1.00 92.56 89 VAL A O 1
ATOM 698 N N . GLY A 1 90 ? -27.134 -2.689 32.929 1.00 90.00 90 GLY A N 1
ATOM 699 C CA . GLY A 1 90 ? -28.294 -1.869 32.566 1.00 90.00 90 GLY A CA 1
ATOM 700 C C . GLY A 1 90 ? -27.875 -0.524 31.965 1.00 90.00 90 GLY A C 1
ATOM 701 O O . GLY A 1 90 ? -27.373 -0.471 30.846 1.00 90.00 90 GLY A O 1
ATOM 702 N N . THR A 1 91 ? -28.094 0.563 32.710 1.00 89.12 91 THR A N 1
ATOM 703 C CA . THR A 1 91 ? -27.668 1.929 32.349 1.00 89.12 91 THR A CA 1
ATOM 704 C C . THR A 1 91 ? -26.503 2.450 33.196 1.00 89.12 91 THR A C 1
ATOM 706 O O . THR A 1 91 ? -26.053 3.573 32.971 1.00 89.12 91 THR A O 1
ATOM 709 N N . ALA A 1 92 ? -26.037 1.684 34.186 1.00 89.75 92 ALA A N 1
ATOM 710 C CA . ALA A 1 92 ? -24.914 2.054 35.042 1.00 89.75 92 ALA A CA 1
ATOM 711 C C . ALA A 1 92 ? -23.578 1.693 34.377 1.00 89.75 92 ALA A C 1
ATOM 713 O O . ALA A 1 92 ? -23.482 0.682 33.681 1.00 89.75 92 ALA A O 1
ATOM 714 N N . ILE A 1 93 ? -22.555 2.526 34.591 1.00 92.19 93 ILE A N 1
ATOM 715 C CA . ILE A 1 93 ? -21.186 2.321 34.096 1.00 92.19 93 ILE A CA 1
ATOM 716 C C . ILE A 1 93 ? -20.249 2.222 35.297 1.00 92.19 93 ILE A C 1
ATOM 718 O O . ILE A 1 93 ? -20.240 3.103 36.156 1.00 92.19 93 ILE A O 1
ATOM 722 N N . TRP A 1 94 ? -19.432 1.177 35.300 1.00 90.56 94 TRP A N 1
ATOM 723 C CA . TRP A 1 94 ? -18.497 0.826 36.358 1.00 90.56 94 TRP A CA 1
ATOM 724 C C . TRP A 1 94 ? -17.076 0.773 35.800 1.00 90.56 94 TRP A C 1
ATOM 726 O O . TRP A 1 94 ? -16.837 0.188 34.744 1.00 90.56 94 TRP A O 1
ATOM 736 N N . TRP A 1 95 ? -16.125 1.381 36.507 1.00 87.31 95 TRP A N 1
ATOM 737 C CA . TRP A 1 95 ? -14.708 1.409 36.111 1.00 87.31 95 TRP A CA 1
ATOM 738 C C . TRP A 1 95 ? -13.915 0.229 36.678 1.00 87.31 95 TRP A C 1
ATOM 740 O O . TRP A 1 95 ? -12.759 0.032 36.317 1.00 87.31 95 TRP A O 1
ATOM 750 N N . THR A 1 96 ? -14.537 -0.552 37.561 1.00 86.25 96 THR A N 1
ATOM 751 C CA . THR A 1 96 ? -13.978 -1.772 38.140 1.00 86.25 96 THR A CA 1
ATOM 752 C C . THR A 1 96 ? -14.928 -2.938 37.899 1.00 86.25 96 THR A C 1
ATOM 754 O O . THR A 1 96 ? -16.154 -2.774 37.867 1.00 86.25 96 THR A O 1
ATOM 757 N N . LYS A 1 97 ? -14.364 -4.132 37.712 1.00 85.50 97 LYS A N 1
ATOM 758 C CA . LYS A 1 97 ? -15.144 -5.338 37.432 1.00 85.50 97 LYS A CA 1
ATOM 759 C C . LYS A 1 97 ? -15.960 -5.762 38.654 1.00 85.50 97 LYS A C 1
ATOM 761 O O . LYS A 1 97 ? -17.094 -6.206 38.518 1.00 85.50 97 LYS A O 1
ATOM 766 N N . GLU A 1 98 ? -15.409 -5.572 39.845 1.00 90.25 98 GLU A N 1
ATOM 767 C CA . GLU A 1 98 ? -15.998 -5.980 41.119 1.00 90.25 98 GLU A CA 1
ATOM 768 C C . GLU A 1 98 ? -17.265 -5.177 41.455 1.00 90.25 98 GLU A C 1
ATOM 770 O O . GLU A 1 98 ? -18.198 -5.694 42.072 1.00 90.25 98 GLU A O 1
ATOM 775 N N . GLU A 1 99 ? -17.316 -3.900 41.068 1.00 89.69 99 GLU A N 1
ATOM 776 C CA . GLU A 1 99 ? -18.516 -3.069 41.216 1.00 89.69 99 GLU A CA 1
ATOM 777 C C . GLU A 1 99 ? -19.609 -3.492 40.235 1.00 89.69 99 GLU A C 1
ATOM 779 O O . GLU A 1 99 ? -20.762 -3.638 40.639 1.00 89.69 99 GLU A O 1
ATOM 784 N N . ALA A 1 100 ? -19.238 -3.789 38.988 1.00 89.94 100 ALA A N 1
ATOM 785 C CA . ALA A 1 100 ? -20.173 -4.314 38.001 1.00 89.94 100 ALA A CA 1
ATOM 786 C C . ALA A 1 100 ? -20.747 -5.681 38.402 1.00 89.94 100 ALA A C 1
ATOM 788 O O . ALA A 1 100 ? -21.939 -5.918 38.240 1.00 89.94 100 ALA A O 1
ATOM 789 N N . GLU A 1 101 ? -19.927 -6.579 38.958 1.00 92.00 101 GLU A N 1
ATOM 790 C CA . GLU A 1 101 ? -20.382 -7.889 39.442 1.00 92.00 101 GLU A CA 1
ATOM 791 C C . GLU A 1 101 ? -21.378 -7.762 40.601 1.00 92.00 101 GLU A C 1
ATOM 793 O O . GLU A 1 101 ? -22.368 -8.495 40.655 1.00 92.00 101 GLU A O 1
ATOM 798 N N . ARG A 1 102 ? -21.163 -6.796 41.497 1.00 93.31 102 ARG A N 1
ATOM 799 C CA . ARG A 1 102 ? -22.072 -6.512 42.613 1.00 93.31 102 ARG A CA 1
ATOM 800 C C . ARG A 1 102 ? -23.407 -5.944 42.137 1.00 93.31 102 ARG A C 1
ATOM 802 O O . ARG A 1 102 ? -24.451 -6.415 42.573 1.00 93.31 102 ARG A O 1
ATOM 809 N N . ASP A 1 103 ? -23.367 -4.976 41.227 1.00 90.88 103 ASP A N 1
ATOM 810 C CA . ASP A 1 103 ? -24.562 -4.343 40.664 1.00 90.88 103 ASP A CA 1
ATOM 811 C C . ASP A 1 103 ? -25.368 -5.324 39.799 1.00 90.88 103 ASP A C 1
ATOM 813 O O . ASP A 1 103 ? -26.595 -5.361 39.857 1.00 90.88 103 ASP A O 1
ATOM 817 N N . ALA A 1 104 ? -24.697 -6.206 39.056 1.00 92.56 104 ALA A N 1
ATOM 818 C CA . ALA A 1 104 ? -25.353 -7.280 38.315 1.00 92.56 104 ALA A CA 1
ATOM 819 C C . ALA A 1 104 ? -26.001 -8.317 39.242 1.00 92.56 104 ALA A C 1
ATOM 821 O O . ALA A 1 104 ? -27.089 -8.807 38.942 1.00 92.56 104 ALA A O 1
ATOM 822 N N . ALA A 1 105 ? -25.375 -8.633 40.381 1.00 92.75 105 ALA A N 1
ATOM 823 C CA . ALA A 1 105 ? -25.967 -9.512 41.387 1.00 92.75 105 ALA A CA 1
ATOM 824 C C . ALA A 1 105 ? -27.205 -8.888 42.059 1.00 92.75 105 ALA A C 1
ATOM 826 O O . ALA A 1 105 ? -28.139 -9.615 42.397 1.00 92.75 105 ALA A O 1
ATOM 827 N N . GLU A 1 106 ? -27.232 -7.563 42.232 1.00 93.12 106 GLU A N 1
ATOM 828 C CA . GLU A 1 106 ? -28.367 -6.837 42.815 1.00 93.12 106 GLU A CA 1
ATOM 829 C C . GLU A 1 106 ? -29.516 -6.636 41.814 1.00 93.12 106 GLU A C 1
ATOM 831 O O . GLU A 1 106 ? -30.680 -6.870 42.137 1.00 93.12 106 GLU A O 1
ATOM 836 N N . THR A 1 107 ? -29.199 -6.231 40.583 1.00 90.50 107 THR A N 1
ATOM 837 C CA . THR A 1 107 ? -30.192 -5.888 39.551 1.00 90.50 107 THR A CA 1
ATOM 838 C C . THR A 1 107 ? -30.634 -7.083 38.706 1.00 90.50 107 THR A C 1
ATOM 840 O O . THR A 1 107 ? -31.679 -7.029 38.056 1.00 90.50 107 THR A O 1
ATOM 843 N N . GLY A 1 108 ? -29.841 -8.158 38.677 1.00 91.38 108 GLY A N 1
ATOM 844 C CA . GLY A 1 108 ? -30.029 -9.294 37.772 1.00 91.38 108 GLY A CA 1
ATOM 845 C C . GLY A 1 108 ? -29.760 -8.966 36.298 1.00 91.38 108 GLY A C 1
ATOM 846 O O . GLY A 1 108 ? -30.139 -9.746 35.422 1.00 91.38 108 GLY A O 1
ATOM 847 N N . LEU A 1 109 ? -29.153 -7.812 35.999 1.00 91.19 109 LEU A N 1
ATOM 848 C CA . LEU A 1 109 ? -28.875 -7.364 34.635 1.00 91.19 109 LEU A CA 1
ATOM 849 C C . LEU A 1 109 ? -27.505 -7.869 34.146 1.00 91.19 109 LEU A C 1
ATOM 851 O O . LEU A 1 109 ? -26.580 -8.030 34.942 1.00 91.19 109 LEU A O 1
ATOM 855 N N . PRO A 1 110 ? -27.343 -8.127 32.834 1.00 89.38 110 PRO A N 1
ATOM 856 C CA . PRO A 1 110 ? -26.087 -8.630 32.290 1.00 89.38 110 PRO A CA 1
ATOM 857 C C . PRO A 1 110 ? -24.978 -7.572 32.345 1.00 89.38 110 PRO A C 1
ATOM 859 O O . PRO A 1 110 ? -25.214 -6.397 32.065 1.00 89.38 110 PRO A O 1
ATOM 862 N N . ILE A 1 111 ? -23.754 -8.023 32.630 1.00 89.31 111 ILE A N 1
ATOM 863 C CA . ILE A 1 111 ? -22.543 -7.201 32.561 1.00 89.31 111 ILE A CA 1
ATOM 864 C C . ILE A 1 111 ? -22.047 -7.170 31.114 1.00 89.31 111 ILE A C 1
ATOM 866 O O . ILE A 1 111 ? -21.716 -8.209 30.541 1.00 89.31 111 ILE A O 1
ATOM 870 N N . VAL A 1 112 ? -21.950 -5.977 30.532 1.00 87.00 112 VAL A N 1
ATOM 871 C CA . VAL A 1 112 ? -21.436 -5.756 29.176 1.00 87.00 112 VAL A CA 1
ATOM 872 C C . VAL A 1 112 ? -20.090 -5.027 29.259 1.00 87.00 112 VAL A C 1
ATOM 874 O O . VAL A 1 112 ? -20.054 -3.894 29.738 1.00 87.00 112 VAL A O 1
ATOM 877 N N . PRO A 1 113 ? -18.970 -5.624 28.815 1.00 82.69 113 PRO A N 1
ATOM 878 C CA . PRO A 1 113 ? -17.686 -4.929 28.777 1.00 82.69 113 PRO A CA 1
ATOM 879 C C . PRO A 1 113 ? -17.704 -3.795 27.739 1.00 82.69 113 PRO A C 1
ATOM 881 O O . PRO A 1 113 ? -18.171 -3.969 26.613 1.00 82.69 113 PRO A O 1
ATOM 884 N N . VAL A 1 114 ? -17.159 -2.639 28.114 1.00 78.25 114 VAL A N 1
ATOM 885 C CA . VAL A 1 114 ? -17.060 -1.423 27.299 1.00 78.25 114 VAL A CA 1
ATOM 886 C C . VAL A 1 114 ? -15.588 -1.033 27.200 1.00 78.25 114 VAL A C 1
ATOM 888 O O . VAL A 1 114 ? -14.926 -0.762 28.196 1.00 78.25 114 VAL A O 1
ATOM 891 N N . GLY A 1 115 ? -15.033 -1.016 25.994 1.00 67.81 115 GLY A N 1
ATOM 892 C CA . GLY A 1 115 ? -13.613 -0.735 25.784 1.00 67.81 115 GLY A CA 1
ATOM 893 C C . GLY A 1 115 ? -13.202 -0.928 24.327 1.00 67.81 115 GLY A C 1
ATOM 894 O O . GLY A 1 115 ? -14.061 -1.239 23.498 1.00 67.81 115 GLY A O 1
ATOM 895 N N . PRO A 1 116 ? -11.916 -0.734 23.980 1.00 60.06 116 PRO A N 1
ATOM 896 C CA . PRO A 1 116 ? -11.438 -0.909 22.619 1.00 60.06 116 PRO A CA 1
ATOM 897 C C . PRO A 1 116 ? -11.508 -2.399 22.263 1.00 60.06 116 PRO A C 1
ATOM 899 O O . PRO A 1 116 ? -10.620 -3.183 22.570 1.00 60.06 116 PRO A O 1
ATOM 902 N N . LEU A 1 117 ? -12.609 -2.793 21.626 1.00 58.69 117 LEU A N 1
ATOM 903 C CA . LEU A 1 117 ? -12.981 -4.179 21.324 1.00 58.69 117 LEU A CA 1
ATOM 904 C C . LEU A 1 117 ? -12.185 -4.826 20.174 1.00 58.69 117 LEU A C 1
ATOM 906 O O . LEU A 1 117 ? -12.699 -5.700 19.484 1.00 58.69 117 LEU A O 1
ATOM 910 N N . VAL A 1 118 ? -10.929 -4.446 19.946 1.00 59.56 118 VAL A N 1
ATOM 911 C CA . VAL A 1 118 ? -10.088 -5.120 18.947 1.00 59.56 118 VAL A CA 1
ATOM 912 C C . VAL A 1 118 ? -8.650 -5.227 19.433 1.00 59.56 118 VAL A C 1
ATOM 914 O O . VAL A 1 118 ? -7.818 -4.363 19.169 1.00 59.56 118 VAL A O 1
ATOM 917 N N . SER A 1 119 ? -8.345 -6.329 20.118 1.00 66.81 119 SER A N 1
ATOM 918 C CA . SER A 1 119 ? -6.966 -6.786 20.266 1.00 66.81 119 SER A CA 1
ATOM 919 C C . SER A 1 119 ? -6.465 -7.221 18.887 1.00 66.81 119 SER A C 1
ATOM 921 O O . SER A 1 119 ? -6.899 -8.243 18.350 1.00 66.81 119 SER A O 1
ATOM 923 N N . ILE A 1 120 ? -5.594 -6.419 18.285 1.00 77.38 120 ILE A N 1
ATOM 924 C CA . ILE A 1 120 ? -4.914 -6.777 17.042 1.00 77.38 120 ILE A CA 1
ATOM 925 C C . ILE A 1 120 ? -3.720 -7.654 17.439 1.00 77.38 120 ILE A C 1
ATOM 927 O O . ILE A 1 120 ? -2.928 -7.204 18.265 1.00 77.38 120 ILE A O 1
ATOM 931 N N . PRO A 1 121 ? -3.587 -8.885 16.912 1.00 80.38 121 PRO A N 1
ATOM 932 C CA . PRO A 1 121 ? -2.448 -9.736 17.238 1.00 80.38 121 PRO A CA 1
ATOM 933 C C . PRO A 1 121 ? -1.111 -9.071 16.894 1.00 80.38 121 PRO A C 1
ATOM 935 O O . PRO A 1 121 ? -1.026 -8.287 15.944 1.00 80.38 121 PRO A O 1
ATOM 938 N N . ASP A 1 122 ? -0.058 -9.430 17.623 1.00 80.38 122 ASP A N 1
ATOM 939 C CA . ASP A 1 122 ? 1.287 -8.913 17.370 1.00 80.38 122 ASP A CA 1
ATOM 940 C C . ASP A 1 122 ? 1.720 -9.181 15.920 1.00 80.38 122 ASP A C 1
ATOM 942 O O . ASP A 1 122 ? 1.566 -10.282 15.386 1.00 80.38 122 ASP A O 1
ATOM 946 N N . GLY A 1 123 ? 2.247 -8.144 15.264 1.00 83.25 123 GLY A N 1
ATOM 947 C CA . GLY A 1 123 ? 2.614 -8.180 13.845 1.00 83.25 123 GLY A CA 1
ATOM 948 C C . GLY A 1 123 ? 1.468 -7.891 12.867 1.00 83.25 123 GLY A C 1
ATOM 949 O O . GLY A 1 123 ? 1.711 -7.854 11.662 1.00 83.25 123 GLY A O 1
ATOM 950 N N . TYR A 1 124 ? 0.247 -7.638 13.351 1.00 83.69 124 TYR A N 1
ATOM 951 C CA . TYR A 1 124 ? -0.890 -7.218 12.530 1.00 83.69 124 TYR A CA 1
ATOM 952 C C . TYR A 1 124 ? -1.227 -5.737 12.752 1.00 83.69 124 TYR A C 1
ATOM 954 O O . TYR A 1 124 ? -0.903 -5.135 13.774 1.00 83.69 124 TYR A O 1
ATOM 962 N N . CYS A 1 125 ? -1.905 -5.132 11.779 1.00 85.12 125 CYS A N 1
ATOM 963 C CA . CYS A 1 125 ? -2.446 -3.778 11.876 1.00 85.12 125 CYS A CA 1
ATOM 964 C C . CYS A 1 125 ? -3.852 -3.714 11.264 1.00 85.12 125 CYS A C 1
ATOM 966 O O . CYS A 1 125 ? -4.268 -4.607 10.520 1.00 85.12 125 CYS A O 1
ATOM 968 N N . LEU A 1 126 ? -4.600 -2.647 11.567 1.00 85.81 126 LEU A N 1
ATOM 969 C CA . LEU A 1 126 ? -5.874 -2.389 10.898 1.00 85.81 126 LEU A CA 1
ATOM 970 C C . LEU A 1 126 ? -5.615 -1.874 9.485 1.00 85.81 126 LEU A C 1
ATOM 972 O O . LEU A 1 126 ? -4.974 -0.844 9.294 1.00 85.81 126 LEU A O 1
ATOM 976 N N . MET A 1 127 ? -6.173 -2.575 8.503 1.00 89.62 127 MET A N 1
ATOM 977 C CA . MET A 1 127 ? -6.089 -2.217 7.091 1.00 89.62 127 MET A CA 1
ATOM 978 C C . MET A 1 127 ? -7.485 -2.195 6.454 1.00 89.62 127 MET A C 1
ATOM 980 O O . MET A 1 127 ? -8.362 -2.978 6.837 1.00 89.62 127 MET A O 1
ATOM 984 N N . PRO A 1 128 ? -7.736 -1.298 5.483 1.00 90.75 128 PRO A N 1
ATOM 985 C CA . PRO A 1 128 ? -9.037 -1.189 4.839 1.00 90.75 128 PRO A CA 1
ATOM 986 C C . PRO A 1 128 ? -9.306 -2.402 3.947 1.00 90.75 128 PRO A C 1
ATOM 988 O O . PRO A 1 128 ? -8.480 -2.776 3.133 1.00 90.75 128 PRO A O 1
ATOM 991 N N . LYS A 1 129 ? -10.518 -2.965 3.973 1.00 90.94 129 LYS A N 1
ATOM 992 C CA . LYS A 1 129 ? -10.860 -4.126 3.120 1.00 90.94 129 LYS A CA 1
ATOM 993 C C . LYS A 1 129 ? -10.750 -3.859 1.610 1.00 90.94 129 LYS A C 1
ATOM 995 O O . LYS A 1 129 ? -10.719 -4.798 0.821 1.00 90.94 129 LYS A O 1
ATOM 1000 N N . ARG A 1 130 ? -10.771 -2.589 1.188 1.00 93.81 130 ARG A N 1
ATOM 1001 C CA . ARG A 1 130 ? -10.717 -2.169 -0.219 1.00 93.81 130 ARG A CA 1
ATOM 1002 C C . ARG A 1 130 ? -9.880 -0.906 -0.371 1.00 93.81 130 ARG A C 1
ATOM 1004 O O . ARG A 1 130 ? -9.998 0.016 0.433 1.00 93.81 130 ARG A O 1
ATOM 1011 N N . LEU A 1 131 ? -9.103 -0.837 -1.447 1.00 93.69 131 LEU A N 1
ATOM 1012 C CA . LEU A 1 131 ? -8.361 0.363 -1.830 1.00 93.69 131 LEU A CA 1
ATOM 1013 C C . LEU A 1 131 ? -9.235 1.268 -2.695 1.00 93.69 131 LEU A C 1
ATOM 1015 O O . LEU A 1 131 ? -9.819 0.822 -3.685 1.00 93.69 131 LEU A O 1
ATOM 1019 N N . THR A 1 132 ? -9.321 2.541 -2.326 1.00 91.25 132 THR A N 1
ATOM 1020 C CA . THR A 1 132 ? -10.171 3.525 -3.000 1.00 91.25 132 THR A CA 1
ATOM 1021 C C . THR A 1 132 ? -9.411 4.843 -3.167 1.00 91.25 132 THR A C 1
ATOM 1023 O O . THR A 1 132 ? -8.273 4.975 -2.712 1.00 91.25 132 THR A O 1
ATOM 1026 N N . ALA A 1 133 ? -9.969 5.805 -3.900 1.00 89.00 133 ALA A N 1
ATOM 1027 C CA . ALA A 1 133 ? -9.349 7.130 -3.963 1.00 89.00 133 ALA A CA 1
ATOM 1028 C C . ALA A 1 133 ? -9.646 7.917 -2.677 1.00 89.00 133 ALA A C 1
ATOM 1030 O O . ALA A 1 133 ? -8.793 8.639 -2.174 1.00 89.00 133 ALA A O 1
ATOM 1031 N N . GLU A 1 134 ? -10.837 7.701 -2.127 1.00 87.69 134 GLU A N 1
ATOM 1032 C CA . GLU A 1 134 ? -11.426 8.383 -0.983 1.00 87.69 134 GLU A CA 1
ATOM 1033 C C . GLU A 1 134 ? -10.691 8.055 0.322 1.00 87.69 134 GLU A C 1
ATOM 1035 O O . GLU A 1 134 ? -10.548 8.920 1.178 1.00 87.69 134 GLU A O 1
ATOM 1040 N N . ASN A 1 135 ? -10.162 6.832 0.458 1.00 86.94 135 ASN A N 1
ATOM 1041 C CA . ASN A 1 135 ? -9.304 6.456 1.588 1.00 86.94 135 ASN A CA 1
ATOM 1042 C C . ASN A 1 135 ? -7.812 6.768 1.373 1.00 86.94 135 ASN A C 1
ATOM 1044 O O . ASN A 1 135 ? -6.974 6.283 2.128 1.00 86.94 135 ASN A O 1
ATOM 1048 N N . GLY A 1 136 ? -7.467 7.526 0.327 1.00 88.75 136 GLY A N 1
ATOM 1049 C CA . GLY A 1 136 ? -6.098 7.958 0.038 1.00 88.75 136 GLY A CA 1
ATOM 1050 C C . GLY A 1 136 ? -5.199 6.906 -0.623 1.00 88.75 136 GLY A C 1
ATOM 1051 O O . GLY A 1 136 ? -4.107 7.248 -1.080 1.00 88.75 136 GLY A O 1
ATOM 1052 N N . ALA A 1 137 ? -5.644 5.652 -0.771 1.00 89.88 137 ALA A N 1
ATOM 1053 C CA . ALA A 1 137 ? -4.800 4.578 -1.301 1.00 89.88 137 ALA A CA 1
ATOM 1054 C C . ALA A 1 137 ? -4.323 4.838 -2.738 1.00 89.88 137 ALA A C 1
ATOM 1056 O O . ALA A 1 137 ? -3.197 4.492 -3.094 1.00 89.88 137 ALA A O 1
ATOM 1057 N N . LYS A 1 138 ? -5.155 5.475 -3.574 1.00 86.25 138 LYS A N 1
ATOM 1058 C CA . LYS A 1 138 ? -4.768 5.802 -4.955 1.00 86.25 138 LYS A CA 1
ATOM 1059 C C . LYS A 1 138 ? -3.625 6.813 -5.017 1.00 86.25 138 LYS A C 1
ATOM 1061 O O . LYS A 1 138 ? -2.774 6.678 -5.885 1.00 86.25 138 LYS A O 1
ATOM 1066 N N . ALA A 1 139 ? -3.60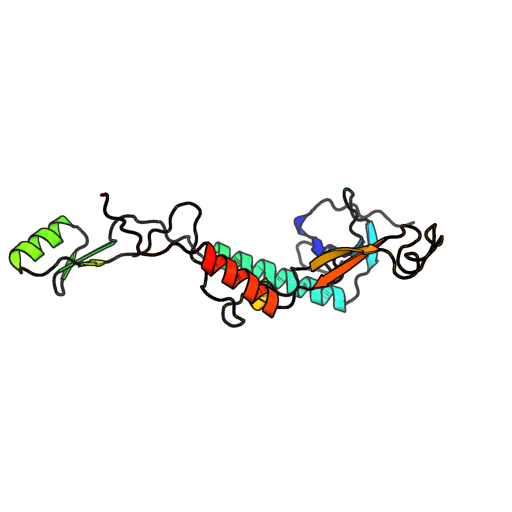9 7.812 -4.139 1.00 85.69 139 ALA A N 1
ATOM 1067 C CA . ALA A 1 139 ? -2.531 8.798 -4.108 1.00 85.69 139 ALA A CA 1
ATOM 1068 C C . ALA A 1 139 ? -1.212 8.166 -3.644 1.00 85.69 139 ALA A C 1
ATOM 1070 O O . ALA A 1 139 ? -0.166 8.478 -4.196 1.00 85.69 139 ALA A O 1
ATOM 1071 N N . LEU A 1 140 ? -1.291 7.239 -2.686 1.00 85.62 140 LEU A N 1
ATOM 1072 C CA . LEU A 1 140 ? -0.130 6.555 -2.122 1.00 85.62 140 LEU A CA 1
ATOM 1073 C C . LEU A 1 140 ? 0.492 5.538 -3.092 1.00 85.62 140 LEU A C 1
ATOM 1075 O O . LEU A 1 140 ? 1.703 5.440 -3.189 1.00 85.62 140 LEU A O 1
ATOM 1079 N N . LEU A 1 141 ? -0.326 4.787 -3.834 1.00 84.19 141 LEU A N 1
ATOM 1080 C CA . LEU A 1 141 ? 0.158 3.646 -4.627 1.00 84.19 141 LEU A CA 1
ATOM 1081 C C . LEU A 1 141 ? 0.345 3.959 -6.121 1.00 84.19 141 LEU A C 1
ATOM 1083 O O . LEU A 1 141 ? 1.001 3.206 -6.843 1.00 84.19 141 LEU A O 1
ATOM 1087 N N . ARG A 1 142 ? -0.253 5.040 -6.637 1.00 75.56 142 ARG A N 1
ATOM 1088 C CA . ARG A 1 142 ? -0.172 5.376 -8.065 1.00 75.56 142 ARG A CA 1
ATOM 1089 C C . ARG A 1 142 ? 1.127 6.127 -8.358 1.00 75.56 142 ARG A C 1
ATOM 1091 O O . ARG A 1 142 ? 1.290 7.267 -7.950 1.00 75.56 142 ARG A O 1
ATOM 1098 N N . GLY A 1 143 ? 2.003 5.506 -9.147 1.00 65.56 143 GLY A N 1
ATOM 1099 C CA . GLY A 1 143 ? 3.271 6.092 -9.608 1.00 65.56 143 GLY A CA 1
ATOM 1100 C C . GLY A 1 143 ? 4.521 5.481 -8.970 1.00 65.56 143 GLY A C 1
ATOM 1101 O O . GLY A 1 143 ? 5.609 5.6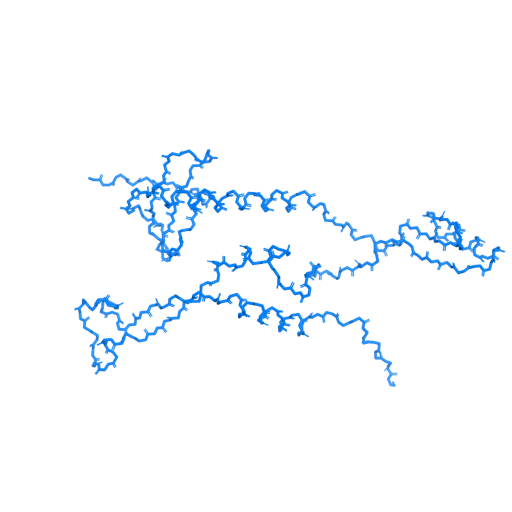50 -9.517 1.00 65.56 143 GLY A O 1
ATOM 1102 N N . GLU A 1 144 ? 4.366 4.728 -7.878 1.00 64.19 144 GLU A N 1
ATOM 1103 C CA . GLU A 1 144 ? 5.480 4.053 -7.194 1.00 64.19 144 GLU A CA 1
ATOM 1104 C C . GLU A 1 144 ? 5.738 2.636 -7.729 1.00 64.19 144 GLU A C 1
ATOM 1106 O O . GLU A 1 144 ? 6.881 2.189 -7.781 1.00 64.19 144 GLU A O 1
ATOM 1111 N N . PHE A 1 145 ? 4.701 1.942 -8.213 1.00 67.12 145 PHE A N 1
ATOM 1112 C CA . PHE A 1 145 ? 4.836 0.591 -8.761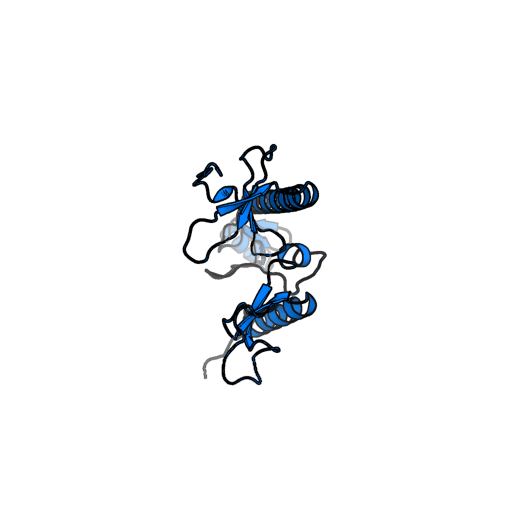 1.00 67.12 145 PHE A CA 1
ATOM 1113 C C . PHE A 1 145 ? 5.213 0.614 -10.243 1.00 67.12 145 PHE A C 1
ATOM 1115 O O . PHE A 1 145 ? 4.355 0.720 -11.128 1.00 67.12 145 PHE A O 1
ATOM 1122 N N . LYS A 1 146 ? 6.514 0.485 -10.500 1.00 76.88 146 LYS A N 1
ATOM 1123 C CA . LYS A 1 146 ? 7.081 0.225 -11.823 1.00 76.88 146 LYS A CA 1
ATOM 1124 C C . LYS A 1 146 ? 7.663 -1.182 -11.821 1.00 76.88 146 LYS A C 1
ATOM 1126 O O . LYS A 1 146 ? 8.587 -1.461 -11.065 1.00 76.88 146 LYS A O 1
ATOM 1131 N N . LEU A 1 147 ? 7.097 -2.061 -12.638 1.00 82.69 147 LEU A N 1
ATOM 1132 C CA . LEU A 1 147 ? 7.668 -3.374 -12.901 1.00 82.69 147 LEU A CA 1
ATOM 1133 C C . LEU A 1 147 ? 8.707 -3.211 -14.010 1.00 82.69 147 LEU A C 1
ATOM 1135 O O . LEU A 1 147 ? 8.351 -2.816 -15.120 1.00 82.69 147 LEU A O 1
ATOM 1139 N N . GLU A 1 148 ? 9.973 -3.473 -13.703 1.00 82.62 148 GLU A N 1
ATOM 1140 C CA . GLU A 1 148 ? 11.027 -3.553 -14.713 1.00 82.62 148 GLU A CA 1
ATOM 1141 C C . GLU A 1 148 ? 11.082 -4.993 -15.230 1.00 82.62 148 GLU A C 1
ATOM 1143 O O . GLU A 1 148 ? 11.243 -5.930 -14.450 1.00 82.62 148 GLU A O 1
ATOM 1148 N N . VAL A 1 149 ? 10.855 -5.164 -16.530 1.00 85.75 149 VAL A N 1
ATOM 1149 C CA . VAL A 1 149 ? 10.886 -6.453 -17.222 1.00 85.75 149 VAL A CA 1
ATOM 1150 C C . VAL A 1 149 ? 11.984 -6.380 -18.268 1.00 85.75 149 VAL A C 1
ATOM 1152 O O . VAL A 1 149 ? 11.891 -5.580 -19.200 1.00 85.75 149 VAL A O 1
ATOM 1155 N N . THR A 1 150 ? 13.011 -7.206 -18.117 1.00 86.69 150 THR A N 1
ATOM 1156 C CA . THR A 1 150 ? 14.039 -7.378 -19.144 1.00 86.69 150 THR A CA 1
ATOM 1157 C C . THR A 1 150 ? 13.468 -8.211 -20.282 1.00 86.69 150 THR A C 1
ATOM 1159 O O . THR A 1 150 ? 12.882 -9.269 -20.045 1.00 86.69 150 THR A O 1
ATOM 1162 N N . GLN A 1 151 ? 13.589 -7.710 -21.505 1.00 85.81 151 GLN A N 1
ATOM 1163 C CA . GLN A 1 151 ? 13.165 -8.402 -22.717 1.00 85.81 151 GLN A CA 1
ATOM 1164 C C . GLN A 1 151 ? 14.261 -8.331 -23.771 1.00 85.81 151 GLN A C 1
ATOM 1166 O O . GLN A 1 151 ? 15.055 -7.393 -23.793 1.00 85.81 151 GLN A O 1
ATOM 1171 N N . GLU A 1 152 ? 14.263 -9.306 -24.672 1.00 89.00 152 GLU A N 1
ATOM 1172 C CA . GLU A 1 152 ? 15.118 -9.297 -25.855 1.00 89.00 152 GLU A CA 1
ATOM 1173 C C . GLU A 1 152 ? 14.821 -8.068 -26.719 1.00 89.00 152 GLU A C 1
ATOM 1175 O O . GLU A 1 152 ? 13.668 -7.657 -26.894 1.00 89.00 152 GLU A O 1
ATOM 1180 N N . CYS A 1 153 ? 15.875 -7.475 -27.269 1.00 87.50 153 CYS A N 1
ATOM 1181 C CA . CYS A 1 153 ? 15.764 -6.326 -28.146 1.00 87.50 153 CYS A CA 1
ATOM 1182 C C . CYS A 1 153 ? 15.024 -6.722 -29.433 1.00 87.50 153 CYS A C 1
ATOM 1184 O O . CYS A 1 153 ? 15.503 -7.597 -30.155 1.00 87.50 153 CYS A O 1
ATOM 1186 N N . PRO A 1 154 ? 13.897 -6.074 -29.777 1.00 85.94 154 PRO A N 1
ATOM 1187 C CA . PRO A 1 154 ? 13.117 -6.440 -30.956 1.00 85.94 154 PRO A CA 1
ATOM 1188 C C . PRO A 1 154 ? 13.904 -6.276 -32.264 1.00 85.94 154 PRO A C 1
ATOM 1190 O O . PRO A 1 154 ? 13.649 -7.016 -33.205 1.00 85.94 154 PRO A O 1
ATOM 1193 N N . GLU A 1 155 ? 14.881 -5.365 -32.304 1.00 85.75 155 GLU A N 1
ATOM 1194 C CA . GLU A 1 155 ? 15.745 -5.131 -33.472 1.00 85.75 155 GLU A CA 1
ATOM 1195 C C . GLU A 1 155 ? 16.895 -6.146 -33.581 1.00 85.75 155 GLU A C 1
ATOM 1197 O O . GLU A 1 155 ? 17.421 -6.370 -34.665 1.00 85.75 155 GLU A O 1
ATOM 1202 N N . CYS A 1 156 ? 17.305 -6.768 -32.469 1.00 87.44 156 CYS A N 1
ATOM 1203 C CA . CYS A 1 156 ? 18.435 -7.709 -32.446 1.00 87.44 156 CYS A CA 1
ATOM 1204 C C . CYS A 1 156 ? 18.009 -9.173 -32.306 1.00 87.44 156 CYS A C 1
ATOM 1206 O O . CYS A 1 156 ? 18.809 -10.057 -32.580 1.00 87.44 156 CYS A O 1
ATOM 1208 N N . ARG A 1 157 ? 16.766 -9.447 -31.895 1.00 84.12 157 ARG A N 1
ATOM 1209 C CA . ARG A 1 157 ? 16.265 -10.795 -31.581 1.00 84.12 157 ARG A CA 1
ATOM 1210 C C . ARG A 1 157 ? 16.427 -11.805 -32.719 1.00 84.12 157 ARG A C 1
ATOM 1212 O O . ARG A 1 157 ? 16.549 -12.998 -32.466 1.00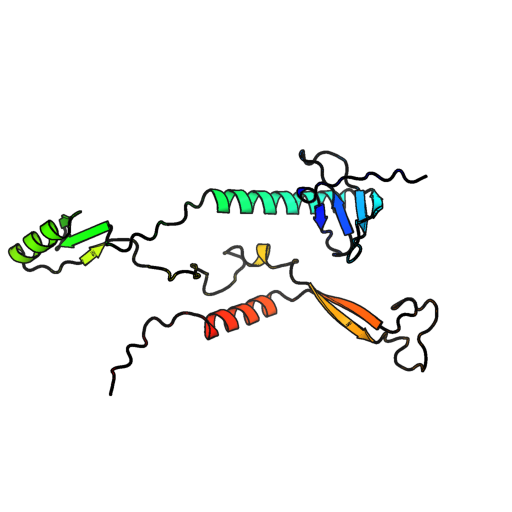 84.12 157 ARG A O 1
ATOM 1219 N N . GLU A 1 158 ? 16.344 -11.351 -33.965 1.00 81.94 158 GLU A N 1
ATOM 1220 C CA . GLU A 1 158 ? 16.423 -12.222 -35.147 1.00 81.94 158 GLU A CA 1
ATOM 1221 C C . GLU A 1 158 ? 17.847 -12.341 -35.710 1.00 81.94 158 GLU A C 1
ATOM 1223 O O . GLU A 1 158 ? 18.053 -13.006 -36.725 1.00 81.94 158 GLU A O 1
ATOM 1228 N N . LEU A 1 159 ? 18.825 -11.704 -35.063 1.00 83.69 159 LEU A N 1
ATOM 1229 C CA . LEU A 1 159 ? 20.231 -11.730 -35.444 1.00 83.69 159 LEU A CA 1
ATOM 1230 C C . LEU A 1 159 ? 21.015 -12.666 -34.520 1.00 83.69 159 LEU A C 1
ATOM 1232 O O . LEU A 1 159 ? 20.694 -12.805 -33.342 1.00 83.69 159 LEU A O 1
ATOM 1236 N N . ASP A 1 160 ? 22.076 -13.272 -35.054 1.00 79.75 160 ASP A N 1
ATOM 1237 C CA . ASP A 1 160 ? 22.977 -14.126 -34.268 1.00 79.75 160 ASP A CA 1
ATOM 1238 C C . ASP A 1 160 ? 23.789 -13.317 -33.235 1.00 79.75 160 ASP A C 1
ATOM 1240 O O . ASP A 1 160 ? 24.162 -13.847 -32.189 1.00 79.75 160 ASP A O 1
ATOM 1244 N N . GLU A 1 161 ? 24.037 -12.029 -33.508 1.00 82.12 161 GLU A N 1
ATOM 1245 C CA . GLU A 1 161 ? 24.735 -11.094 -32.619 1.00 82.12 161 GLU A CA 1
ATOM 1246 C C . GLU A 1 161 ? 24.017 -9.730 -32.589 1.00 82.12 161 GLU A C 1
ATOM 1248 O O . GLU A 1 161 ? 23.515 -9.272 -33.624 1.00 82.12 161 GLU A O 1
ATOM 1253 N N . PRO A 1 162 ? 23.948 -9.059 -31.422 1.00 81.56 162 PRO A N 1
ATOM 1254 C CA . PRO A 1 162 ? 23.316 -7.752 -31.305 1.00 81.56 162 PRO A CA 1
ATOM 1255 C C . PRO A 1 162 ? 24.088 -6.684 -32.081 1.00 81.56 162 PRO A C 1
ATOM 1257 O O . PRO A 1 162 ? 25.317 -6.653 -32.094 1.00 81.56 162 PRO A O 1
ATOM 1260 N N . VAL A 1 163 ? 23.350 -5.772 -32.715 1.00 84.00 163 VAL A N 1
ATOM 1261 C CA . VAL A 1 163 ? 23.949 -4.697 -33.512 1.00 84.00 163 VAL A CA 1
ATOM 1262 C C . VAL A 1 163 ? 24.689 -3.721 -32.596 1.00 84.00 163 VAL A C 1
ATOM 1264 O O . VAL A 1 163 ? 24.094 -3.144 -31.682 1.00 84.00 163 VAL A O 1
ATOM 1267 N N . GLU A 1 164 ? 25.976 -3.501 -32.875 1.00 82.81 164 GLU A N 1
ATOM 1268 C CA . GLU A 1 164 ? 26.796 -2.493 -32.198 1.00 82.81 164 GLU A CA 1
ATOM 1269 C C . GLU A 1 164 ? 26.162 -1.100 -32.378 1.00 82.81 164 GLU A C 1
ATOM 1271 O O . GLU A 1 164 ? 25.953 -0.639 -33.502 1.00 82.81 164 GLU A O 1
ATOM 1276 N N . GLY A 1 165 ? 25.816 -0.438 -31.268 1.00 82.94 165 GLY A N 1
ATOM 1277 C CA . GLY A 1 165 ? 25.132 0.861 -31.287 1.00 82.94 165 GLY A CA 1
ATOM 1278 C C . GLY A 1 165 ? 23.634 0.802 -31.619 1.00 82.94 165 GLY A C 1
ATOM 1279 O O . GLY A 1 165 ? 23.085 1.777 -32.132 1.00 82.94 165 GLY A O 1
ATOM 1280 N N . CYS A 1 166 ? 22.959 -0.325 -31.361 1.00 82.25 166 CYS A N 1
ATOM 1281 C CA . CYS A 1 166 ? 21.504 -0.431 -31.499 1.00 82.25 166 CYS A CA 1
ATOM 1282 C C . CYS A 1 166 ? 20.774 0.634 -30.657 1.00 82.25 166 CYS A C 1
ATOM 1284 O O . CYS A 1 166 ? 20.985 0.726 -29.451 1.00 82.25 166 CYS A O 1
ATOM 1286 N N . GLU A 1 167 ? 19.837 1.377 -31.254 1.00 83.69 167 GLU A N 1
ATOM 1287 C CA . GLU A 1 167 ? 19.119 2.473 -30.575 1.00 83.69 167 GLU A CA 1
ATOM 1288 C C . GLU A 1 167 ? 18.280 2.027 -29.359 1.00 83.69 167 GLU A C 1
ATOM 1290 O O . GLU A 1 167 ? 17.902 2.856 -28.530 1.00 83.69 167 GLU A O 1
ATOM 1295 N N . ILE A 1 168 ? 17.975 0.728 -29.247 1.00 82.88 168 ILE A N 1
ATOM 1296 C CA . ILE A 1 168 ? 17.121 0.172 -28.187 1.00 82.88 168 ILE A CA 1
ATOM 1297 C C . ILE A 1 168 ? 17.937 -0.479 -27.063 1.00 82.88 168 ILE A C 1
ATOM 1299 O O . ILE A 1 168 ? 17.597 -0.297 -25.893 1.00 82.88 168 ILE A O 1
ATOM 1303 N N . CYS A 1 169 ? 18.986 -1.240 -27.394 1.00 85.75 169 CYS A N 1
ATOM 1304 C CA . CYS A 1 169 ? 19.767 -2.016 -26.420 1.00 85.75 169 CYS A CA 1
ATOM 1305 C C . CYS A 1 169 ? 21.255 -1.650 -26.351 1.00 85.75 169 CYS A C 1
ATOM 1307 O O . CYS A 1 169 ? 21.975 -2.264 -25.576 1.00 85.75 169 CYS A O 1
ATOM 1309 N N . ASP A 1 170 ? 21.731 -0.696 -27.156 1.00 83.25 170 ASP A N 1
ATOM 1310 C CA . ASP A 1 170 ? 23.131 -0.238 -27.199 1.00 83.25 170 ASP A CA 1
ATOM 1311 C C . ASP A 1 170 ? 24.161 -1.380 -27.355 1.00 83.25 170 ASP A C 1
ATOM 1313 O O . ASP A 1 170 ? 25.280 -1.313 -26.858 1.00 83.25 170 ASP A O 1
ATOM 1317 N N . GLY A 1 171 ? 23.769 -2.461 -28.042 1.00 81.25 171 GLY A N 1
ATOM 1318 C CA . GLY A 1 171 ? 24.601 -3.652 -28.254 1.00 81.25 171 GLY A CA 1
ATOM 1319 C C . GLY A 1 171 ? 24.502 -4.733 -27.168 1.00 81.25 171 GLY A C 1
ATOM 1320 O O . GLY A 1 171 ? 25.136 -5.773 -27.306 1.00 81.25 171 GLY A O 1
ATOM 1321 N N . GLU A 1 172 ? 23.682 -4.555 -26.126 1.00 83.62 172 GLU A N 1
ATOM 1322 C CA . GLU A 1 172 ? 23.494 -5.552 -25.051 1.00 83.62 172 GLU A CA 1
ATOM 1323 C C . GLU A 1 172 ? 22.591 -6.728 -25.473 1.00 83.62 172 GLU A C 1
ATOM 1325 O O . GLU A 1 172 ? 22.572 -7.772 -24.830 1.00 83.62 172 GLU A O 1
ATOM 1330 N N . GLY A 1 173 ? 21.801 -6.571 -26.541 1.00 82.69 173 GLY A N 1
ATOM 1331 C CA . GLY A 1 173 ? 20.838 -7.584 -27.002 1.00 82.69 173 GLY A CA 1
ATOM 1332 C C . GLY A 1 173 ? 19.542 -7.668 -26.184 1.00 82.69 173 GLY A C 1
ATOM 1333 O O . GLY A 1 173 ? 18.545 -8.182 -26.685 1.00 82.69 173 GLY A O 1
ATOM 1334 N N . GLU A 1 174 ? 19.495 -7.068 -24.995 1.00 84.12 174 GLU A N 1
ATOM 1335 C CA . GLU A 1 174 ? 18.311 -6.977 -24.133 1.00 84.12 174 GLU A CA 1
ATOM 1336 C C . GLU A 1 174 ? 18.032 -5.524 -23.717 1.00 84.12 174 GLU A C 1
ATOM 1338 O O . GLU A 1 174 ? 18.930 -4.686 -23.670 1.00 84.12 174 GLU A O 1
ATOM 1343 N N . TYR A 1 175 ? 16.772 -5.202 -23.411 1.00 81.81 175 TYR A N 1
ATOM 1344 C CA . TYR A 1 175 ? 16.379 -3.898 -22.880 1.00 81.81 175 TYR A CA 1
ATOM 1345 C C . TYR A 1 175 ? 15.402 -4.031 -21.704 1.00 81.81 175 TYR A C 1
ATOM 1347 O O . TYR A 1 175 ? 14.536 -4.908 -21.659 1.00 81.81 175 TYR A O 1
ATOM 1355 N N . GLY A 1 176 ? 15.532 -3.128 -20.730 1.00 81.94 176 GLY A N 1
ATOM 1356 C CA . GLY A 1 176 ? 14.644 -3.055 -19.571 1.00 81.94 176 GLY A CA 1
ATOM 1357 C C . GLY A 1 176 ? 13.383 -2.249 -19.879 1.00 81.94 176 GLY A C 1
ATOM 1358 O O . GLY A 1 176 ? 13.423 -1.018 -19.942 1.00 81.94 176 GLY A O 1
ATOM 1359 N N . GLN A 1 177 ? 12.237 -2.915 -20.020 1.00 81.00 177 GLN A N 1
ATOM 1360 C CA . GLN A 1 177 ? 10.947 -2.244 -20.156 1.00 81.00 177 GLN A CA 1
ATOM 1361 C C . GLN A 1 177 ? 10.344 -1.935 -18.783 1.00 81.00 177 GLN A C 1
ATOM 1363 O O . GLN A 1 177 ? 10.144 -2.817 -17.951 1.00 81.00 177 GLN A O 1
ATOM 1368 N N . ARG A 1 178 ? 9.981 -0.669 -18.555 1.00 82.31 178 ARG A N 1
ATOM 1369 C CA . ARG A 1 178 ? 9.302 -0.235 -17.327 1.00 82.31 178 ARG A CA 1
ATOM 1370 C C . ARG A 1 178 ? 7.800 -0.152 -17.533 1.00 82.31 178 ARG A C 1
ATOM 1372 O O . ARG A 1 178 ? 7.301 0.751 -18.201 1.00 82.31 178 ARG A O 1
ATOM 1379 N N . HIS A 1 179 ? 7.069 -1.055 -16.898 1.00 85.19 179 HIS A N 1
ATOM 1380 C CA . HIS A 1 179 ? 5.614 -1.056 -16.899 1.00 85.19 179 HIS A CA 1
ATOM 1381 C C . HIS A 1 179 ? 5.071 -0.402 -15.635 1.00 85.19 179 HIS A C 1
ATOM 1383 O O . HIS A 1 179 ? 5.332 -0.844 -14.517 1.00 85.19 179 HIS 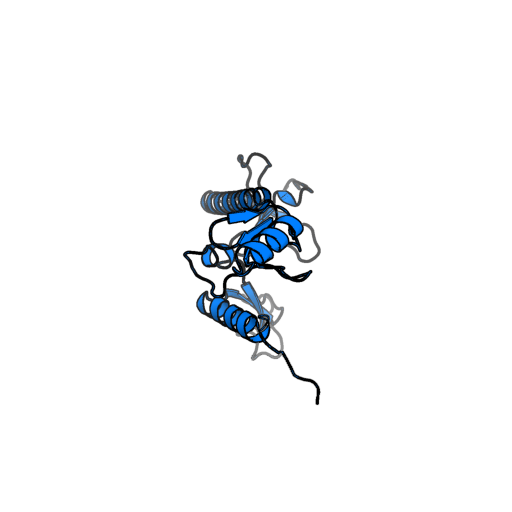A O 1
ATOM 1389 N N . ILE A 1 180 ? 4.253 0.634 -15.808 1.00 85.12 180 ILE A N 1
ATOM 1390 C CA . ILE A 1 180 ? 3.447 1.181 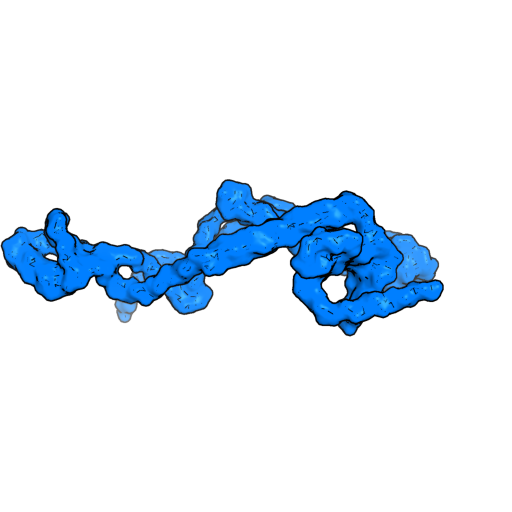-14.716 1.00 85.12 180 ILE A CA 1
ATOM 1391 C C . ILE A 1 180 ? 2.310 0.198 -14.447 1.00 85.12 180 ILE A C 1
ATOM 1393 O O . ILE A 1 180 ? 1.529 -0.099 -15.352 1.00 85.12 180 ILE A O 1
ATOM 1397 N N . ILE A 1 181 ? 2.185 -0.283 -13.208 1.00 87.50 181 ILE A N 1
ATOM 1398 C CA . ILE A 1 181 ? 1.081 -1.178 -12.849 1.00 87.50 181 ILE A CA 1
ATOM 1399 C C . ILE A 1 181 ? -0.222 -0.359 -12.785 1.00 87.50 181 ILE A C 1
ATOM 1401 O O . ILE A 1 181 ? -0.319 0.577 -11.984 1.00 87.50 181 ILE A O 1
ATOM 1405 N N . PRO A 1 182 ? -1.250 -0.680 -13.600 1.00 89.12 182 PRO A N 1
ATOM 1406 C CA . PRO A 1 182 ? -2.508 0.057 -13.581 1.00 89.12 182 PRO A CA 1
ATOM 1407 C C . PRO A 1 182 ? -3.204 -0.037 -12.222 1.00 89.12 182 PRO A C 1
ATOM 1409 O O . PRO A 1 182 ? -3.171 -1.073 -11.557 1.00 89.12 182 PRO A O 1
ATOM 1412 N N . TRP A 1 183 ? -3.927 1.021 -11.847 1.00 89.50 183 TRP A N 1
ATOM 1413 C CA . TRP A 1 183 ? -4.667 1.088 -10.580 1.00 89.50 183 TRP A CA 1
ATOM 1414 C C . TRP A 1 183 ? -5.609 -0.105 -10.364 1.00 89.50 183 TRP A C 1
ATOM 1416 O O . TRP A 1 183 ? -5.713 -0.632 -9.258 1.00 89.50 183 TRP A O 1
ATOM 1426 N N . ASP A 1 184 ? -6.265 -0.580 -11.422 1.00 91.62 184 ASP A N 1
ATOM 1427 C CA . ASP A 1 184 ? -7.170 -1.725 -11.328 1.00 91.62 184 ASP A CA 1
ATOM 1428 C C . ASP A 1 184 ? -6.445 -3.034 -11.001 1.00 91.62 184 ASP A C 1
ATOM 1430 O O . ASP A 1 184 ? -6.973 -3.851 -10.247 1.00 91.62 184 ASP A O 1
ATOM 1434 N N . LYS A 1 185 ? -5.206 -3.204 -11.479 1.00 93.44 185 LYS A N 1
ATOM 1435 C CA . LYS A 1 185 ? -4.365 -4.356 -11.131 1.00 93.44 185 LYS A CA 1
ATOM 1436 C C . LYS A 1 185 ? -3.890 -4.287 -9.681 1.00 93.44 185 LYS A C 1
ATOM 1438 O O . LYS A 1 185 ? -3.923 -5.307 -9.002 1.00 93.44 185 LYS A O 1
ATOM 1443 N N . ILE A 1 186 ? -3.545 -3.098 -9.181 1.00 93.12 186 ILE A N 1
ATOM 1444 C CA . ILE A 1 186 ? -3.192 -2.891 -7.765 1.00 93.12 186 ILE A CA 1
ATOM 1445 C C . ILE A 1 186 ? -4.371 -3.268 -6.855 1.00 93.12 186 ILE A C 1
ATOM 1447 O O . ILE A 1 186 ? -4.200 -4.035 -5.909 1.00 93.12 186 ILE A O 1
ATOM 1451 N N . LYS A 1 187 ? -5.587 -2.797 -7.173 1.00 94.12 187 LYS A N 1
ATOM 1452 C CA . LYS A 1 187 ? -6.806 -3.176 -6.435 1.00 94.12 187 LYS A CA 1
ATOM 1453 C C . LYS A 1 187 ? -7.036 -4.686 -6.441 1.00 94.12 187 LYS A C 1
ATOM 1455 O O . LYS A 1 187 ? -7.386 -5.239 -5.403 1.00 94.12 187 LYS A O 1
ATOM 1460 N N . TYR A 1 188 ? -6.844 -5.331 -7.592 1.00 95.31 188 TYR A N 1
ATOM 1461 C CA . TYR A 1 188 ? -7.006 -6.775 -7.729 1.00 95.31 188 TYR A CA 1
ATOM 1462 C C . TYR A 1 188 ? -6.024 -7.541 -6.832 1.00 95.31 188 TYR A C 1
ATOM 1464 O O . TYR A 1 188 ? -6.457 -8.329 -5.996 1.00 95.31 188 TYR A O 1
ATOM 1472 N N . ILE A 1 189 ? -4.723 -7.247 -6.929 1.00 94.00 189 ILE A N 1
ATOM 1473 C CA . ILE A 1 189 ? -3.685 -7.894 -6.108 1.00 94.00 189 ILE A CA 1
ATOM 1474 C C . ILE A 1 189 ? -3.982 -7.707 -4.616 1.00 94.00 189 ILE A C 1
ATOM 1476 O O . ILE A 1 189 ? -3.934 -8.661 -3.844 1.00 94.00 189 ILE A O 1
ATOM 1480 N N . TYR A 1 190 ? -4.356 -6.492 -4.210 1.00 94.81 190 TYR A N 1
ATOM 1481 C CA . TYR A 1 190 ? -4.717 -6.221 -2.823 1.00 94.81 190 TYR A CA 1
ATOM 1482 C C . TYR A 1 190 ? -5.946 -7.017 -2.368 1.00 94.81 190 TYR A C 1
ATOM 1484 O O . TYR A 1 190 ? -5.959 -7.556 -1.264 1.00 94.81 190 TYR A O 1
ATOM 1492 N N . SER A 1 191 ? -6.976 -7.123 -3.212 1.00 95.31 191 SER A N 1
ATOM 1493 C CA . SER A 1 191 ? -8.172 -7.906 -2.887 1.00 95.31 191 SER A CA 1
ATOM 1494 C C . SER A 1 191 ? -7.866 -9.393 -2.707 1.00 95.31 191 SER A C 1
ATOM 1496 O O . SER A 1 191 ? -8.427 -10.019 -1.811 1.00 95.31 191 SER A O 1
ATOM 1498 N N . GLU A 1 192 ? -6.922 -9.930 -3.483 1.00 97.00 192 GLU A N 1
ATOM 1499 C CA . GLU A 1 192 ? -6.439 -11.302 -3.331 1.00 97.00 192 GLU A CA 1
ATOM 1500 C C . GLU A 1 192 ? -5.688 -11.492 -2.008 1.00 97.00 192 GLU A C 1
ATOM 1502 O O . GLU A 1 192 ? -5.942 -12.465 -1.298 1.00 97.00 192 GLU A O 1
ATOM 1507 N N . ALA A 1 193 ? -4.844 -10.530 -1.619 1.00 94.38 193 ALA A N 1
ATOM 1508 C CA . ALA A 1 193 ? -4.164 -10.545 -0.325 1.00 94.38 193 ALA A CA 1
ATOM 1509 C C . ALA A 1 193 ? -5.158 -10.491 0.847 1.00 94.38 193 ALA A C 1
ATOM 1511 O O . ALA A 1 193 ? -5.076 -11.312 1.756 1.00 94.38 193 ALA A O 1
ATOM 1512 N N . VAL A 1 194 ? -6.144 -9.586 0.810 1.00 93.62 194 VAL A N 1
ATOM 1513 C CA . VAL A 1 194 ? -7.199 -9.515 1.839 1.00 93.62 194 VAL A CA 1
ATOM 1514 C C . VAL A 1 194 ? -7.993 -10.820 1.895 1.00 93.62 194 VAL A C 1
ATOM 1516 O O . VAL A 1 194 ? -8.296 -11.301 2.980 1.00 93.62 194 VAL A O 1
ATOM 1519 N N . ARG A 1 195 ? -8.308 -11.425 0.746 1.00 91.88 195 ARG A N 1
ATOM 1520 C CA . ARG A 1 195 ? -9.042 -12.694 0.688 1.00 91.88 195 ARG A CA 1
ATOM 1521 C C . ARG A 1 195 ? -8.251 -13.862 1.283 1.00 91.88 195 ARG A C 1
ATOM 1523 O O . ARG A 1 195 ? -8.848 -14.692 1.959 1.00 91.88 195 ARG A O 1
ATOM 1530 N N . GLY A 1 196 ? -6.947 -13.939 1.015 1.00 91.50 196 GLY A N 1
ATOM 1531 C CA . GLY A 1 196 ? -6.097 -15.050 1.452 1.00 91.50 196 GLY A CA 1
ATOM 1532 C C . GLY A 1 196 ? -5.523 -14.906 2.863 1.00 91.50 196 GLY A C 1
ATOM 1533 O O . GLY A 1 196 ? -5.235 -15.918 3.493 1.00 91.50 196 GLY A O 1
ATOM 1534 N N . LEU A 1 197 ? -5.350 -13.674 3.353 1.00 90.62 197 LEU A N 1
ATOM 1535 C CA . LEU A 1 197 ? -4.602 -13.386 4.585 1.00 90.62 197 LEU A CA 1
ATOM 1536 C C . LEU A 1 197 ? -5.448 -12.760 5.703 1.00 90.62 197 LEU A C 1
ATOM 1538 O O . LEU A 1 197 ? -4.950 -12.602 6.816 1.00 90.62 197 LEU A O 1
ATOM 1542 N N . ALA A 1 198 ? -6.704 -12.374 5.449 1.00 89.06 198 ALA A N 1
ATOM 1543 C CA . ALA A 1 198 ? -7.552 -11.837 6.510 1.00 89.06 198 ALA A CA 1
ATOM 1544 C C . ALA A 1 198 ? -7.853 -12.903 7.572 1.00 89.06 198 ALA A C 1
ATOM 1546 O O . ALA A 1 198 ? -8.286 -14.013 7.259 1.00 89.06 198 ALA A O 1
ATOM 1547 N N . ILE A 1 199 ? -7.687 -12.525 8.841 1.00 82.19 199 ILE A N 1
ATOM 1548 C CA . ILE A 1 199 ? -8.071 -13.357 9.982 1.00 82.19 199 ILE A CA 1
ATOM 1549 C C . ILE A 1 199 ? -9.588 -13.577 9.931 1.00 82.19 199 ILE A C 1
ATOM 1551 O O . ILE A 1 199 ? -10.374 -12.626 9.937 1.00 82.19 199 ILE A O 1
ATOM 1555 N N . GLN A 1 200 ? -9.996 -14.843 9.864 1.00 74.56 200 GLN A N 1
ATOM 1556 C CA . GLN A 1 200 ? -11.398 -15.242 9.924 1.00 74.56 200 GLN A CA 1
ATOM 1557 C C . GLN A 1 200 ? -11.888 -15.095 11.376 1.00 74.56 200 GLN A C 1
ATOM 1559 O O . GLN A 1 200 ? -11.237 -15.610 12.283 1.00 74.56 200 GLN A O 1
ATOM 1564 N N . PRO A 1 201 ? -13.035 -14.443 11.631 1.00 60.47 201 PRO A N 1
ATOM 1565 C CA . PRO A 1 201 ? -13.535 -14.234 12.989 1.00 60.47 201 PRO A CA 1
ATOM 1566 C C . PRO A 1 201 ? -14.054 -15.510 13.677 1.00 60.47 201 PRO A C 1
ATOM 1568 O O . PRO A 1 201 ? -14.419 -15.435 14.842 1.00 60.47 201 PRO A O 1
ATOM 1571 N N . ASN A 1 202 ? -14.112 -16.664 12.998 1.00 49.84 202 ASN A N 1
ATOM 1572 C CA . ASN A 1 202 ? -14.542 -17.927 13.603 1.00 49.84 202 ASN A CA 1
ATOM 1573 C C . ASN A 1 202 ? -13.977 -19.155 12.870 1.00 49.84 202 ASN A C 1
ATOM 1575 O O . ASN A 1 202 ? -14.508 -19.587 11.851 1.00 49.84 202 ASN A O 1
ATOM 1579 N N . THR A 1 203 ? -12.966 -19.780 13.465 1.00 43.66 203 THR A N 1
ATOM 1580 C CA . THR A 1 203 ? -12.781 -21.237 13.411 1.00 43.66 203 THR A CA 1
ATOM 1581 C C . THR A 1 203 ? -12.690 -21.736 14.845 1.00 43.66 203 THR A C 1
ATOM 1583 O O . THR A 1 203 ? -11.615 -22.041 15.349 1.00 43.66 203 THR A O 1
ATOM 1586 N N . ILE A 1 204 ? -13.842 -21.787 15.516 1.00 40.47 204 ILE A N 1
ATOM 1587 C CA . ILE A 1 204 ? -14.045 -22.697 16.642 1.00 40.47 204 ILE A CA 1
ATOM 1588 C C . ILE A 1 204 ? -14.199 -24.079 15.995 1.00 40.47 204 ILE A C 1
ATOM 1590 O O . ILE A 1 204 ? -15.281 -24.436 15.539 1.00 40.47 204 ILE A O 1
ATOM 1594 N N . GLN A 1 205 ? -13.094 -24.805 15.826 1.00 42.12 205 GLN A N 1
ATOM 1595 C CA . GLN A 1 205 ? -13.155 -26.239 15.555 1.00 42.12 205 GLN A CA 1
ATOM 1596 C C . GLN A 1 205 ? -13.308 -26.937 16.908 1.00 42.12 205 GLN A C 1
ATOM 1598 O O . GLN A 1 205 ? -12.395 -26.886 17.732 1.00 42.12 205 GLN A O 1
ATOM 1603 N N . GLU A 1 206 ? -14.473 -27.540 17.154 1.00 33.81 206 GLU A N 1
ATOM 1604 C CA . GLU A 1 206 ? -14.650 -28.487 18.259 1.00 33.81 206 GLU A CA 1
ATOM 1605 C C . GLU A 1 206 ? -13.691 -29.674 18.060 1.00 33.81 206 GLU A C 1
ATOM 1607 O O . GLU A 1 206 ? -13.643 -30.233 16.958 1.00 33.81 206 GLU A O 1
ATOM 1612 N N . PRO A 1 207 ? -12.906 -30.063 19.081 1.00 45.34 207 PRO A N 1
ATOM 1613 C CA . PRO A 1 207 ? -12.109 -31.277 19.007 1.00 45.34 207 PRO A CA 1
ATOM 1614 C C . PRO A 1 207 ? -13.023 -32.511 19.055 1.00 45.34 207 PRO A C 1
ATOM 1616 O O . PRO A 1 207 ? -13.963 -32.563 19.848 1.00 45.34 207 PRO A O 1
ATOM 1619 N N . ALA A 1 208 ? -12.728 -33.470 18.173 1.00 40.72 208 ALA A N 1
ATOM 1620 C CA . ALA A 1 208 ? -13.364 -34.785 18.073 1.00 40.72 208 ALA A CA 1
ATOM 1621 C C . ALA A 1 208 ? -13.054 -35.700 19.268 1.00 40.72 208 ALA A C 1
ATOM 1623 O O . ALA A 1 208 ? -11.963 -35.546 19.867 1.00 40.72 208 ALA A O 1
#

Secondary structure (DSSP, 8-state):
---------GGGEEE-TTSSEEEE--TT--S--EEEE--TTS--EEEEEPPHHHHHHHHHHHHHHHHHHHHHHHS-------S-SEEEETTEEESSHHHHHHHHHHH-PPEEEES----PPTT-----SS--STTSHHHHHTTT-EEEEEEE-TTTTTSSSPPTT-TTTTTSSEEEEEEEPPHHHHHHHHHHHHHHHSPPS-------

Foldseek 3Di:
DDDFPDDPDPVQWFAFLVNQWTWGADPVLDDFTFTWGDDDPDDTGGDGGDDPVRSVVRVVVVVVVVVVVVVVVPPPPPPPPVAFCWKDFPHDIGRDPVVQVVVCVVVVGDIDGHHDPDDAPPPDDDDDLFDDVVVVNCVVQFSPDKDWDKDFDPVPPVDPFADCCPPACNRPRIHIDIDGDDPVNVRVVSNVCCVVPPDDPDDPDDDD

pLDDT: mean 74.01, std 16.25, range [25.28, 97.0]

Radius of gyration: 28.15 Å; chains: 1; bounding box: 66×62×78 Å

=== Feature glossary ===
The record interleaves many kinds of information about one protein. Here is each kind framed as the question it answers.

Q: What does the local fold look like, residue by residue?
A: A 3Di character summarizes, for each residue, the relative orientation of the Cα frame of its nearest spatial neighbor. Because it encodes fold topology rather than chemistry, 3Di alignments detect remote structural similarity that sequence alignment misses.

Q: Which residues are in helices, strands, or loops?
A: Secondary structure is the local, repeating backbone conformation. DSSP classifies it into eight states by reading the hydrogen-bond network: three helix types (H, G, I), two β types (E, B), two non-regular types (T, S), and unstructured coil (-).

Q: How big and how compact is the whole molecule?
A: Three whole-structure scalars: the radius of gyration (RMS distance of Cα from centroid, in Å), the count of Cα–Cα contacts (pairs closer than 8 Å and separated by more than four residues in sequence — i.e. tertiary, not local, contacts), and the bounding-box dimensions. Together they distinguish compact globular folds from extended fibres or disordered chains.

Q: How confident is the AlphaFold model at each residue?
A: For AlphaFold models, the B-factor field carries pLDDT — the model's own estimate of local accuracy on a 0–100 scale. Regions with pLDDT<50 should be treated as essentially unmodeled; they often correspond to intrinsically disordered segments.

Q: What family and function is it annotated with?
A: Functional annotations link the protein to curated databases. InterPro entries identify conserved domains and families by matching the sequence against member-database signatures (Pfam, PROSITE, CDD, …). Gene Ontology (GO) terms describe molecular function, biological process, and cellular component in a controlled vocabulary. CATH places the structure in a hierarchical fold classification (Class/Architecture/Topology/Homologous-superfamily). The organism is the source species.

Q: What known structures does this most resemble?
A: Nearest PDB neighbors are the top structural matches found by Foldseek when searching this structure against the entire Protein Data Bank. Each hit reports a TM-score (0 to 1; >0.5 almost always implies the same fold) and an E-value. These are *structural* homologs — they may share no detectable sequence similarity.

Q: Which residues are buried vs exposed?
A: Solvent-accessible surface area (SASA) is the area in Å² traced out by the centre of a 1.4 Å probe sphere (a water molecule) rolled over the protein's van der Waals surface (Shrake–Rupley / Lee–Richards construction). Buried residues have near-zero SASA; fully exposed residues can exceed 200 Å². The total SASA scales roughly with the number of surface residues.

Q: What are the backbone torsion angles?
A: φ (phi) and ψ (psi) are the two rotatable backbone dihedrals per residue: φ is the C(i-1)–N–Cα–C torsion, ψ is the N–Cα–C–N(i+1) torsion, both in degrees on (−180°, 180°]. α-helical residues cluster near (−60°, −45°); β-strand residues near (−120°, +130°). A Ramachandran plot is simply a scatter of (φ, ψ) for every residue.

Q: Are the domains correctly placed relative to each other?
A: Predicted aligned error is AlphaFold's pairwise confidence. Unlike pLDDT (per-residue), PAE is per-residue-pair and captures whether two parts of the structure are correctly placed relative to each other. Units are ångströms of expected positional error.

Q: What if only a Cα trace is available?
A: P-SEA three-state annotation labels each residue as helix, strand, or coil based purely on the geometry of the Cα trace. It serves as a fallback when the full backbone (and thus DSSP) is unavailable.

Q: What is the amino-acid chain?
A: This is the polypeptide sequence — one letter per residue, N-terminus first. Length ranges from a few dozen residues for small domains to over a thousand for large multi-domain proteins.

Q: What do the rendered images show?
A: The six renders are orthographic views along the three Cartesian axes in both directions. Representation (cartoon, sticks, or surface) and color scheme (sequence-rainbow or by-chain) vary across proteins so the training set covers all the common visualization conventions.

Q: What do the diagnostic plots show?
A: Plot images: a contact map (which residues are close in 3D, as an N×N binary image), a Ramachandran scatter (backbone torsion angles, revealing secondary-structure composition at a glance), and — for AlphaFold structures — a PAE heatmap (pairwise prediction confidence).

Q: How mobile is each atom in the crystal?
A: B-factor (Debye–Waller factor) reflects atomic displacement in the crystal lattice. It is an experimental observable (units Å²), not a prediction; low values mean the atom is pinned down, high values mean it moves or is heterogeneous across the crystal.

Q: Where is each backbone atom in 3D?
A: The mmCIF table is the protein's shape written out atom by atom. For each backbone N, Cα, C, and carbonyl O, it records an (x, y, z) coordinate triple in Å plus the residue type, chain letter, and residue number.